Protein AF-A0A3B5QU29-F1 (afdb_monomer)

Radius of gyration: 27.13 Å; Cα contacts (8 Å, |Δi|>4): 90; chains: 1; bounding box: 54×75×72 Å

Organism: Xiphophorus maculatus (NCBI:txid8083)

Sequence (208 aa):
VHPWAGAWTRFPSHQEAGTGKTSDLFAIDVCPQQNGDVLSPRQVRTDRDVSTEDLQQQMRSLDGDLEALEQRGVELERSIRDGRTGKEEQMLTEWFGLVHEQHTLLRKNKELVYLTKQQILEDRQADVEYKLRCLLNKPEKDWDQEDRGREQQLMAELVTIIEQRNQIISSFQKDGPKKTKGKLKAPKVFKMLNHKPESSKEPVEKKS

InterPro domains:
  IPR022735 bMERB domain [PF12130] (56-177)
  IPR022735 bMERB domain [PS51848] (42-171)
  IPR022735 bMERB domain [SM01203] (49-182)
  IPR050540 F-actin Monooxygenase Mical [PTHR23167] (51-176)

Structure (mmCIF, N/CA/C/O backbone):
data_AF-A0A3B5QU29-F1
#
_entry.id   AF-A0A3B5QU29-F1
#
loop_
_atom_site.group_PDB
_atom_site.id
_atom_site.type_symbol
_atom_site.label_atom_id
_atom_site.label_alt_id
_atom_site.label_comp_id
_atom_site.label_asym_id
_atom_site.label_entity_id
_atom_site.label_seq_id
_atom_site.pdbx_PDB_ins_code
_atom_site.Cartn_x
_atom_site.Cartn_y
_atom_site.Cartn_z
_atom_site.occupancy
_atom_site.B_iso_or_equiv
_atom_site.auth_seq_id
_atom_site.auth_comp_id
_atom_site.auth_asym_id
_atom_site.auth_atom_id
_atom_site.pdbx_PDB_model_num
ATOM 1 N N . VAL A 1 1 ? -27.828 14.281 25.054 1.00 43.81 1 VAL A N 1
ATOM 2 C CA . VAL A 1 1 ? -26.895 13.462 24.243 1.00 43.81 1 VAL A CA 1
ATOM 3 C C . VAL A 1 1 ? -25.522 13.581 24.886 1.00 43.81 1 VAL A C 1
ATOM 5 O O . VAL A 1 1 ? -25.069 14.710 25.039 1.00 43.81 1 VAL A O 1
ATOM 8 N N . HIS A 1 2 ? -24.923 12.483 25.366 1.00 42.72 2 HIS A N 1
ATOM 9 C CA . HIS A 1 2 ? -23.603 12.532 26.015 1.00 42.72 2 HIS A CA 1
ATOM 10 C C . HIS A 1 2 ? -22.545 13.092 25.041 1.00 42.72 2 HIS A C 1
ATOM 12 O O . HIS A 1 2 ? -22.578 12.726 23.863 1.00 42.72 2 HIS A O 1
ATOM 18 N N . PRO A 1 3 ? -21.602 13.944 25.495 1.00 45.78 3 PRO A N 1
ATOM 19 C CA . PRO A 1 3 ? -20.648 14.640 24.620 1.00 45.78 3 PRO A CA 1
ATOM 20 C C . PRO A 1 3 ? -19.779 13.715 23.754 1.00 45.78 3 PRO A C 1
ATOM 22 O O . PRO A 1 3 ? -19.255 14.145 22.731 1.00 45.78 3 PRO A O 1
ATOM 25 N N . TRP A 1 4 ? -19.616 12.449 24.147 1.00 42.06 4 TRP A N 1
ATOM 26 C CA . TRP A 1 4 ? -18.732 11.494 23.468 1.00 42.06 4 TRP A CA 1
ATOM 27 C C . TRP A 1 4 ? -19.453 10.642 22.421 1.00 42.06 4 TRP A C 1
ATOM 29 O O . TRP A 1 4 ? -18.795 10.070 21.559 1.00 42.06 4 TRP A O 1
ATOM 39 N N . ALA A 1 5 ? -20.790 10.610 22.432 1.00 42.03 5 ALA A N 1
ATOM 40 C CA . ALA A 1 5 ? -21.580 9.855 21.457 1.00 42.03 5 ALA A CA 1
ATOM 41 C C . ALA A 1 5 ? -21.341 10.348 20.012 1.00 42.03 5 ALA A C 1
ATOM 43 O O . ALA A 1 5 ? -21.350 9.571 19.068 1.00 42.03 5 ALA A O 1
ATOM 44 N N . GLY A 1 6 ? -21.050 11.643 19.836 1.00 45.25 6 GLY A N 1
ATOM 45 C CA . GLY A 1 6 ? -20.667 12.223 18.541 1.00 45.25 6 GLY A CA 1
ATOM 46 C C . GLY A 1 6 ? -19.163 12.216 18.250 1.00 45.25 6 GLY A C 1
ATOM 47 O O . GLY A 1 6 ? -18.747 12.741 17.222 1.00 45.25 6 GLY A O 1
ATOM 48 N N . ALA A 1 7 ? -18.325 11.694 19.153 1.00 50.66 7 ALA A N 1
ATOM 49 C CA . ALA A 1 7 ? -16.881 11.658 18.936 1.00 50.66 7 ALA A CA 1
ATOM 50 C C . ALA A 1 7 ? -16.496 10.530 17.971 1.00 50.66 7 ALA A C 1
ATOM 52 O O . ALA A 1 7 ? -15.642 10.750 17.122 1.00 50.66 7 ALA A O 1
ATOM 53 N N . TRP A 1 8 ? -17.164 9.371 18.043 1.00 50.41 8 TRP A N 1
ATOM 54 C CA . TRP A 1 8 ? -16.917 8.240 17.138 1.00 50.41 8 TRP A CA 1
ATOM 55 C C . TRP A 1 8 ? -17.133 8.615 15.665 1.00 50.41 8 TRP A C 1
ATOM 57 O O . TRP A 1 8 ? -16.281 8.346 14.829 1.00 50.41 8 TRP A O 1
ATOM 67 N N . THR A 1 9 ? -18.210 9.345 15.360 1.00 45.41 9 THR A N 1
ATOM 68 C CA . THR A 1 9 ? -18.535 9.796 13.994 1.00 45.41 9 THR A CA 1
ATOM 69 C C . THR A 1 9 ? -17.621 10.903 13.461 1.00 45.41 9 THR A C 1
ATOM 71 O O . THR A 1 9 ? -17.695 11.238 12.282 1.00 45.41 9 THR A O 1
ATOM 74 N N . ARG A 1 10 ? -16.779 11.500 14.315 1.00 42.81 10 ARG A N 1
ATOM 75 C CA . ARG A 1 10 ? -15.839 12.572 13.953 1.00 42.81 10 ARG A CA 1
ATOM 76 C C . ARG A 1 10 ? -14.402 12.075 13.781 1.00 42.81 10 ARG A C 1
ATOM 78 O O . ARG A 1 10 ? -13.548 12.852 13.357 1.00 42.81 10 ARG A O 1
ATOM 85 N N . PHE A 1 11 ? -14.123 10.821 14.137 1.00 40.28 11 PHE A 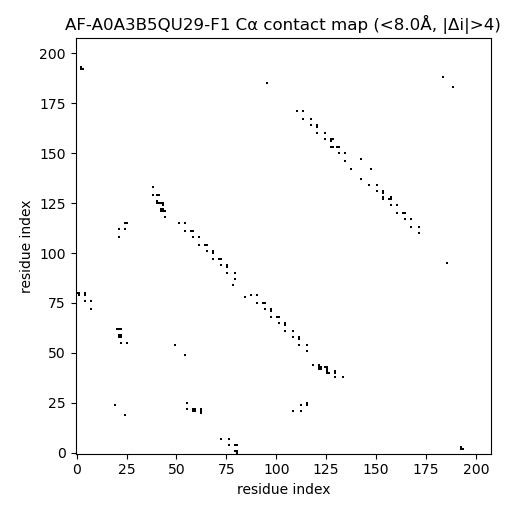N 1
ATOM 86 C CA . PHE A 1 11 ? -12.847 10.187 13.825 1.00 40.28 11 PHE A CA 1
ATOM 87 C C . PHE A 1 11 ? -12.850 9.730 12.363 1.00 40.28 11 PHE A C 1
ATOM 89 O O . PHE A 1 11 ? -13.899 9.309 11.877 1.00 40.28 11 PHE A O 1
ATOM 96 N N . PRO A 1 12 ? -11.713 9.829 11.647 1.00 38.66 12 PRO A N 1
ATOM 97 C CA . PRO A 1 12 ? -11.665 9.467 10.239 1.00 38.66 12 PRO A CA 1
ATOM 98 C C . PRO A 1 12 ? -12.113 8.015 10.080 1.00 38.66 12 PRO A C 1
ATOM 100 O O . PRO A 1 12 ? -11.488 7.105 10.631 1.00 38.66 12 PRO A O 1
ATOM 103 N N . SER A 1 13 ? -13.210 7.809 9.355 1.00 41.19 13 SER A N 1
ATOM 104 C CA . SER A 1 13 ? -13.604 6.477 8.915 1.00 41.19 13 SER A CA 1
ATOM 105 C C . SER A 1 13 ? -12.519 5.926 7.986 1.00 41.19 13 SER A C 1
ATOM 107 O O . SER A 1 13 ? -11.880 6.681 7.249 1.00 41.19 13 SER A O 1
ATOM 109 N N . HIS A 1 14 ? -12.346 4.601 7.966 1.00 43.22 14 HIS A N 1
ATOM 110 C CA . HIS A 1 14 ? -11.537 3.900 6.959 1.00 43.22 14 HIS A CA 1
ATOM 111 C C . HIS A 1 14 ? -11.950 4.275 5.515 1.00 43.22 14 HIS A C 1
ATOM 113 O O . HIS A 1 14 ? -11.190 4.098 4.569 1.00 43.22 14 HIS A O 1
ATOM 119 N N . GLN A 1 15 ? -13.153 4.836 5.355 1.00 39.75 15 GLN A N 1
ATOM 120 C CA . GLN A 1 15 ? -13.809 5.146 4.092 1.00 39.75 15 GLN A CA 1
ATOM 121 C C . GLN A 1 15 ? -13.336 6.438 3.390 1.00 39.75 15 GLN A C 1
ATOM 123 O O . GLN A 1 15 ? -13.656 6.620 2.218 1.00 39.75 15 GLN A O 1
ATOM 128 N N . GLU A 1 16 ? -12.549 7.320 4.027 1.00 34.12 16 GLU A N 1
ATOM 129 C CA . GLU A 1 16 ? -12.081 8.567 3.374 1.00 34.12 16 GLU A CA 1
ATOM 130 C C . GLU A 1 16 ? -10.895 8.385 2.402 1.00 34.12 16 GLU A C 1
ATOM 132 O O . GLU A 1 16 ? -10.460 9.344 1.767 1.00 34.12 16 GLU A O 1
ATOM 137 N N . ALA A 1 17 ? -10.405 7.158 2.200 1.00 38.53 17 ALA A N 1
ATOM 138 C CA . ALA A 1 17 ? -9.389 6.841 1.196 1.00 38.53 17 ALA A CA 1
ATOM 139 C C . ALA A 1 17 ? -9.910 5.819 0.169 1.00 38.53 17 ALA A C 1
ATOM 141 O O . ALA A 1 17 ? -9.395 4.716 0.073 1.00 38.53 17 ALA A O 1
ATOM 142 N N . GLY A 1 18 ? -10.942 6.203 -0.591 1.00 37.66 18 GLY A N 1
ATOM 143 C CA . GLY A 1 18 ? -11.324 5.567 -1.858 1.00 37.66 18 GLY A CA 1
ATOM 144 C C . GLY A 1 18 ? -11.760 4.103 -1.774 1.00 37.66 18 GLY A C 1
ATOM 145 O O . GLY A 1 18 ? -10.947 3.229 -2.008 1.00 37.66 18 GLY A O 1
ATOM 146 N N . THR A 1 19 ? -13.049 3.875 -1.496 1.00 36.88 19 THR A N 1
ATOM 147 C CA . THR A 1 19 ? -13.956 2.765 -1.906 1.00 36.88 19 THR A CA 1
ATOM 148 C C . THR A 1 19 ? -13.487 1.298 -2.032 1.00 36.88 19 THR A C 1
ATOM 150 O O . THR A 1 19 ? -14.331 0.463 -2.340 1.00 36.88 19 THR A O 1
ATOM 153 N N . GLY A 1 20 ? -12.235 0.932 -1.782 1.00 51.72 20 GLY A N 1
ATOM 154 C CA . GLY A 1 20 ? -11.732 -0.439 -1.854 1.00 51.72 20 GLY A CA 1
ATOM 155 C C . GLY A 1 20 ? -11.461 -1.019 -0.471 1.00 51.72 20 GLY A C 1
ATOM 156 O O . GLY A 1 20 ? -11.024 -0.312 0.442 1.00 51.72 20 GLY A O 1
ATOM 157 N N . LYS A 1 21 ? -11.695 -2.321 -0.308 1.00 57.84 21 LYS A N 1
ATOM 158 C CA . LYS A 1 21 ? -11.104 -3.082 0.796 1.00 57.84 21 LYS A CA 1
ATOM 159 C C . LYS A 1 21 ? -9.587 -3.020 0.652 1.00 57.84 21 LYS A C 1
ATOM 161 O O . LYS A 1 21 ? -9.074 -2.901 -0.459 1.00 57.84 21 LYS A O 1
ATOM 166 N N . THR A 1 22 ? -8.845 -3.124 1.753 1.00 55.03 22 THR A N 1
ATOM 167 C CA . THR A 1 22 ? -7.374 -3.116 1.666 1.00 55.03 22 THR A CA 1
ATOM 168 C C . THR A 1 22 ? -6.898 -4.242 0.741 1.00 55.03 22 THR A C 1
ATOM 170 O O . THR A 1 22 ? -6.019 -4.038 -0.093 1.00 55.03 22 THR A O 1
ATOM 173 N N . SER A 1 23 ? -7.584 -5.386 0.789 1.00 55.75 23 SER A N 1
ATOM 174 C CA . SER A 1 23 ? -7.419 -6.537 -0.102 1.00 55.75 23 SER A CA 1
ATOM 175 C C . SER A 1 23 ? -7.529 -6.250 -1.613 1.00 55.75 23 SER A C 1
ATOM 177 O O . SER A 1 23 ? -6.952 -7.008 -2.393 1.00 55.75 23 SER A O 1
ATOM 179 N N . ASP A 1 24 ? -8.160 -5.153 -2.045 1.00 59.22 24 ASP A N 1
ATOM 180 C CA . ASP A 1 24 ? -8.306 -4.805 -3.469 1.00 59.22 24 ASP A CA 1
ATOM 181 C C . ASP A 1 24 ? -6.997 -4.288 -4.102 1.00 59.22 24 ASP A C 1
ATOM 183 O O . ASP A 1 24 ? -6.869 -4.247 -5.325 1.00 59.22 24 ASP A O 1
ATOM 187 N N . LEU A 1 25 ? -5.980 -3.956 -3.294 1.00 57.91 25 LEU A N 1
ATOM 188 C CA . LEU A 1 25 ? -4.647 -3.552 -3.774 1.00 57.91 25 LEU A CA 1
ATOM 189 C C . LEU A 1 25 ? -3.931 -4.642 -4.593 1.00 57.91 25 LEU A C 1
ATOM 191 O O . LEU A 1 25 ? -3.029 -4.317 -5.362 1.00 57.91 25 LEU A O 1
ATOM 195 N N . PHE A 1 26 ? -4.341 -5.908 -4.460 1.00 54.47 26 PHE A N 1
ATOM 196 C CA . PHE A 1 26 ? -3.800 -7.035 -5.230 1.00 54.47 26 PHE A CA 1
ATOM 197 C C . PHE A 1 26 ? -4.539 -7.306 -6.547 1.00 54.47 26 PHE A C 1
ATOM 199 O O . PHE A 1 26 ? -4.141 -8.205 -7.280 1.00 54.47 26 PHE A O 1
ATOM 206 N N . ALA A 1 27 ? -5.600 -6.557 -6.869 1.00 49.31 27 ALA A N 1
ATOM 207 C CA . ALA A 1 27 ? -6.336 -6.716 -8.127 1.00 49.31 27 ALA A CA 1
ATOM 208 C C . ALA A 1 27 ? -5.598 -6.124 -9.348 1.00 49.31 27 ALA A C 1
ATOM 210 O O . ALA A 1 27 ? -6.119 -6.159 -10.461 1.00 49.31 27 ALA A O 1
ATOM 211 N N . ILE A 1 28 ? -4.400 -5.563 -9.149 1.00 47.72 28 ILE A N 1
ATOM 212 C CA . ILE A 1 28 ? -3.539 -5.072 -10.225 1.00 47.72 28 ILE A CA 1
ATOM 213 C C . ILE A 1 28 ? -2.812 -6.277 -10.831 1.00 47.72 28 ILE A C 1
ATOM 215 O O . ILE A 1 28 ? -2.057 -6.954 -10.138 1.00 47.72 28 ILE A O 1
ATOM 219 N N . ASP A 1 29 ? -3.098 -6.528 -12.111 1.00 38.84 29 ASP A N 1
ATOM 220 C CA . ASP A 1 29 ? -2.612 -7.630 -12.947 1.00 38.84 29 ASP A CA 1
ATOM 221 C C . ASP A 1 29 ? -1.196 -8.113 -12.601 1.00 38.84 29 ASP A C 1
ATOM 223 O O . ASP A 1 29 ? -0.201 -7.411 -12.795 1.00 38.84 29 ASP A O 1
ATOM 227 N N . VAL A 1 30 ? -1.111 -9.373 -12.178 1.00 41.81 30 VAL A N 1
ATOM 228 C CA . VAL A 1 30 ? 0.126 -10.148 -12.256 1.00 41.81 30 VAL A CA 1
ATOM 229 C C . VAL A 1 30 ? 0.380 -10.419 -13.739 1.00 41.81 30 VAL A C 1
ATOM 231 O O . VAL A 1 30 ? -0.346 -11.191 -14.366 1.00 41.81 30 VAL A O 1
ATOM 234 N N . CYS A 1 31 ? 1.395 -9.766 -14.313 1.00 35.88 31 CYS A N 1
ATOM 235 C CA . CYS A 1 31 ? 1.832 -10.013 -15.687 1.00 35.88 31 CYS A CA 1
ATOM 236 C C . CYS A 1 31 ? 2.108 -11.520 -15.884 1.00 35.88 31 CYS A C 1
ATOM 238 O O . CYS A 1 31 ? 2.958 -12.080 -15.185 1.00 35.88 31 CYS A O 1
ATOM 240 N N . PRO A 1 32 ? 1.445 -12.202 -16.838 1.00 35.97 32 PRO A N 1
ATOM 241 C CA . PRO A 1 32 ? 1.764 -13.588 -17.136 1.00 35.97 32 PRO A CA 1
ATOM 242 C C . PRO A 1 32 ? 3.164 -13.657 -17.749 1.00 35.97 32 PRO A C 1
ATOM 244 O O . PRO A 1 32 ? 3.444 -12.986 -18.746 1.00 35.97 32 PRO A O 1
ATOM 247 N N . GLN A 1 33 ? 4.039 -14.482 -17.168 1.00 41.94 33 GLN A N 1
ATOM 248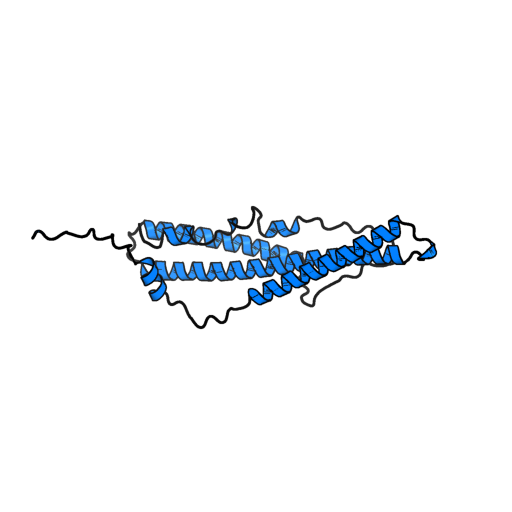 C CA . GLN A 1 33 ? 5.360 -14.742 -17.733 1.00 41.94 33 GLN A CA 1
ATOM 249 C C . GLN A 1 33 ? 5.213 -15.362 -19.123 1.00 41.94 33 GLN A C 1
ATOM 251 O O . GLN A 1 33 ? 4.721 -16.481 -19.276 1.00 41.94 33 GLN A O 1
ATOM 256 N N . GLN A 1 34 ? 5.646 -14.628 -20.145 1.00 37.94 34 GLN A N 1
ATOM 257 C CA . GLN A 1 34 ? 5.802 -15.182 -21.480 1.00 37.94 34 GLN A CA 1
ATOM 258 C C . GLN A 1 34 ? 7.168 -15.860 -21.559 1.00 37.94 34 GLN A C 1
ATOM 260 O O . GLN A 1 34 ? 8.211 -15.217 -21.477 1.00 37.94 34 GLN A O 1
ATOM 265 N N . ASN A 1 35 ? 7.139 -17.186 -21.674 1.00 39.16 35 ASN A N 1
ATOM 266 C CA . ASN A 1 35 ? 8.316 -18.018 -21.883 1.00 39.16 35 ASN A CA 1
ATOM 267 C C . ASN A 1 35 ? 8.846 -17.797 -23.306 1.00 39.16 35 ASN A C 1
ATOM 269 O O . ASN A 1 35 ? 8.118 -18.066 -24.263 1.00 39.16 35 ASN A O 1
ATOM 273 N N . GLY A 1 36 ? 10.097 -17.343 -23.453 1.00 39.00 36 GLY A N 1
ATOM 274 C CA . GLY A 1 36 ? 10.670 -17.151 -24.788 1.00 39.00 36 GLY A CA 1
ATOM 275 C C . GLY A 1 36 ? 12.158 -16.818 -24.929 1.00 39.00 36 GLY A C 1
ATOM 276 O O . GLY A 1 36 ? 12.690 -17.145 -25.983 1.00 39.00 36 GLY A O 1
ATOM 277 N N . ASP A 1 37 ? 12.860 -16.257 -23.933 1.00 42.81 37 ASP A N 1
ATOM 278 C CA . ASP A 1 37 ? 14.255 -15.810 -24.130 1.00 42.81 37 ASP A CA 1
ATOM 279 C C . ASP A 1 37 ? 15.264 -16.393 -23.123 1.00 42.81 37 ASP A C 1
ATOM 281 O O . ASP A 1 37 ? 14.957 -16.675 -21.967 1.00 42.81 37 ASP A O 1
ATOM 285 N N . VAL A 1 38 ? 16.519 -16.523 -23.574 1.00 50.22 38 VAL A N 1
ATOM 286 C CA . VAL A 1 38 ? 17.688 -17.097 -22.860 1.00 50.22 38 VAL A CA 1
ATOM 287 C C . VAL A 1 38 ? 18.077 -16.319 -21.586 1.00 50.22 38 VAL A C 1
ATOM 289 O O . VAL A 1 38 ? 18.872 -16.790 -20.771 1.00 50.22 38 VAL A O 1
ATOM 292 N N . LEU A 1 39 ? 17.515 -15.131 -21.375 1.00 55.09 39 LEU A N 1
ATOM 293 C CA . LEU A 1 39 ? 17.817 -14.268 -20.239 1.00 55.09 39 LEU A CA 1
ATOM 294 C C . LEU A 1 39 ? 16.740 -14.429 -19.166 1.00 55.09 39 LEU A C 1
ATOM 296 O O . LEU A 1 39 ? 15.684 -13.828 -19.258 1.00 55.09 39 LEU A O 1
ATOM 300 N N . SER A 1 40 ? 16.999 -15.208 -18.118 1.00 52.28 40 SER A N 1
ATOM 301 C CA . SER A 1 40 ? 16.023 -15.340 -17.027 1.00 52.28 40 SER A CA 1
ATOM 302 C C . SER A 1 40 ? 15.736 -13.976 -16.360 1.00 52.28 40 SER A C 1
ATOM 304 O O . SER A 1 40 ? 16.689 -13.224 -16.085 1.00 52.28 40 SER A O 1
ATOM 306 N N . PRO A 1 41 ? 14.465 -13.627 -16.08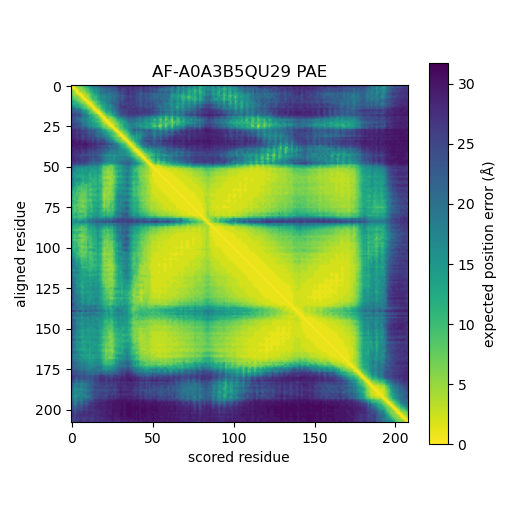0 1.00 55.53 41 PRO A N 1
ATOM 307 C CA . PRO A 1 41 ? 14.124 -12.464 -15.269 1.00 55.53 41 PRO A CA 1
ATOM 308 C C . PRO A 1 41 ? 14.816 -12.552 -13.903 1.00 55.53 41 PRO A C 1
ATOM 310 O O . PRO A 1 41 ? 14.736 -13.567 -13.210 1.00 55.53 41 PRO A O 1
ATOM 313 N N . ARG A 1 42 ? 15.529 -11.492 -13.505 1.00 59.12 42 ARG A N 1
ATOM 314 C CA . ARG A 1 42 ? 16.074 -11.390 -12.145 1.00 59.12 42 ARG A CA 1
ATOM 315 C C . ARG A 1 42 ? 15.008 -10.774 -11.253 1.00 59.12 42 ARG A C 1
ATOM 317 O O . ARG A 1 42 ? 14.456 -9.741 -11.608 1.00 59.12 42 ARG A O 1
ATOM 324 N N . GLN A 1 43 ? 14.760 -11.383 -10.097 1.00 61.69 43 GLN A N 1
ATOM 325 C CA . GLN A 1 43 ? 13.924 -10.773 -9.069 1.00 61.69 43 GLN A CA 1
ATOM 326 C C . GLN A 1 43 ? 14.694 -9.638 -8.393 1.00 61.69 43 GLN A C 1
ATOM 328 O O . GLN A 1 43 ? 15.797 -9.846 -7.883 1.00 61.69 43 GLN A O 1
ATOM 333 N N . VAL A 1 44 ? 14.108 -8.444 -8.386 1.00 63.09 44 VAL A N 1
ATOM 334 C CA . VAL A 1 44 ? 14.563 -7.330 -7.555 1.00 63.09 44 VAL A CA 1
ATOM 335 C C . VAL A 1 44 ? 13.831 -7.480 -6.228 1.00 63.09 44 VAL A C 1
ATOM 337 O O . VAL A 1 44 ? 12.642 -7.219 -6.179 1.00 63.09 44 VAL A O 1
ATOM 340 N N . ARG A 1 45 ? 14.498 -7.939 -5.166 1.00 62.03 45 ARG A N 1
ATOM 341 C CA . ARG A 1 45 ? 13.886 -8.040 -3.830 1.00 62.03 45 ARG A CA 1
ATOM 342 C C . ARG A 1 45 ? 14.627 -7.174 -2.829 1.00 62.03 45 ARG A C 1
ATOM 344 O O . ARG A 1 45 ? 15.855 -7.077 -2.872 1.00 62.03 45 ARG A O 1
ATOM 351 N N . THR A 1 46 ? 13.878 -6.519 -1.951 1.00 60.97 46 THR A N 1
ATOM 352 C CA . THR A 1 46 ? 14.429 -5.891 -0.745 1.00 60.97 46 THR A CA 1
ATOM 353 C C . THR A 1 46 ? 14.564 -6.897 0.398 1.00 60.97 46 THR A C 1
ATOM 355 O O . THR A 1 46 ? 13.941 -7.946 0.389 1.00 60.97 46 THR A O 1
ATOM 358 N N . ASP A 1 47 ? 15.369 -6.555 1.409 1.00 53.84 47 ASP A N 1
ATOM 359 C CA . ASP A 1 47 ? 15.791 -7.395 2.555 1.00 53.84 47 ASP A CA 1
ATOM 360 C C . ASP A 1 47 ? 14.644 -7.946 3.447 1.00 53.84 47 ASP A C 1
ATOM 362 O O . ASP A 1 47 ? 14.879 -8.613 4.454 1.00 53.84 47 ASP A O 1
ATOM 366 N N . ARG A 1 48 ? 13.381 -7.637 3.123 1.00 60.38 48 ARG A N 1
ATOM 367 C CA . ARG A 1 48 ? 12.176 -8.048 3.857 1.00 60.38 48 ARG A CA 1
ATOM 368 C C . ARG A 1 48 ? 11.325 -8.949 2.955 1.00 60.38 48 ARG A C 1
ATOM 370 O O . ARG A 1 48 ? 10.275 -8.540 2.470 1.00 60.38 48 ARG A O 1
ATOM 377 N N . ASP A 1 49 ? 11.787 -10.177 2.747 1.00 62.00 49 ASP A N 1
ATOM 378 C CA . ASP A 1 49 ? 11.077 -11.193 1.965 1.00 62.00 49 ASP A CA 1
ATOM 379 C C . ASP A 1 49 ? 9.813 -11.672 2.707 1.00 62.00 49 ASP A C 1
ATOM 381 O O . ASP A 1 49 ? 9.832 -12.659 3.443 1.00 62.00 49 ASP A O 1
ATOM 385 N N . VAL A 1 50 ? 8.699 -10.954 2.545 1.00 77.44 50 VAL A N 1
ATOM 386 C CA . VAL A 1 50 ? 7.357 -11.430 2.920 1.00 77.44 50 VAL A CA 1
ATOM 387 C C . VAL A 1 50 ? 6.667 -11.918 1.651 1.00 77.44 50 VAL A C 1
ATOM 389 O O . VAL A 1 50 ? 6.693 -11.223 0.637 1.00 77.44 50 VAL A O 1
ATOM 392 N N . SER A 1 51 ? 6.062 -13.107 1.685 1.00 87.12 51 SER A N 1
ATOM 393 C CA . SER A 1 51 ? 5.344 -13.631 0.520 1.00 87.12 51 SER A CA 1
ATOM 394 C C . SER A 1 51 ? 4.088 -12.804 0.215 1.00 87.12 51 SER A C 1
ATOM 396 O O . SER A 1 51 ? 3.465 -12.228 1.116 1.00 87.12 51 SER A O 1
ATOM 398 N N . THR A 1 52 ? 3.695 -12.755 -1.059 1.00 85.06 52 THR A N 1
ATOM 399 C CA . THR A 1 52 ? 2.458 -12.087 -1.493 1.00 85.06 52 THR A CA 1
ATOM 400 C C . THR A 1 52 ? 1.248 -12.695 -0.790 1.00 85.06 52 THR A C 1
ATOM 402 O O . THR A 1 52 ? 0.359 -11.973 -0.338 1.00 85.06 52 THR A O 1
ATOM 405 N N . GLU A 1 53 ? 1.233 -14.020 -0.642 1.00 86.62 53 GLU A N 1
ATOM 406 C CA . GLU A 1 53 ? 0.175 -14.769 0.026 1.00 86.62 53 GLU A CA 1
ATOM 407 C C . GLU A 1 53 ? 0.059 -14.383 1.507 1.00 86.62 53 GLU A C 1
ATOM 409 O O . GLU A 1 53 ? -1.051 -14.163 2.004 1.00 86.62 53 GLU A O 1
ATOM 414 N N . ASP A 1 54 ? 1.190 -14.229 2.203 1.00 90.06 54 ASP A N 1
ATOM 415 C CA . ASP A 1 54 ? 1.213 -13.800 3.603 1.00 90.06 54 ASP A CA 1
ATOM 416 C C . ASP A 1 54 ? 0.736 -12.353 3.761 1.00 90.06 54 ASP A C 1
ATOM 418 O O . ASP A 1 54 ? 0.007 -12.048 4.710 1.0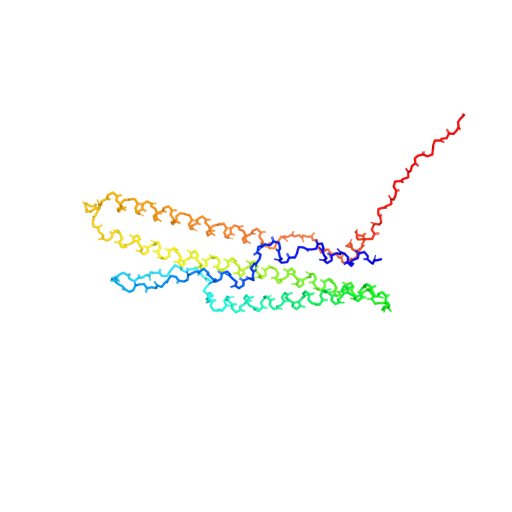0 90.06 54 ASP A O 1
ATOM 422 N N . LEU A 1 55 ? 1.114 -11.446 2.853 1.00 88.62 55 LEU A N 1
ATOM 423 C CA . LEU A 1 55 ? 0.626 -10.061 2.869 1.00 88.62 55 LEU A CA 1
ATOM 424 C C . LEU A 1 55 ? -0.888 -10.009 2.643 1.00 88.62 55 LEU A C 1
ATOM 426 O O . LEU A 1 55 ? -1.605 -9.368 3.414 1.00 88.62 55 LEU A O 1
ATOM 430 N N . GLN A 1 56 ? -1.390 -10.743 1.649 1.00 86.31 56 GLN A N 1
ATOM 431 C CA . GLN A 1 56 ? -2.822 -10.863 1.379 1.00 86.31 56 GLN A CA 1
ATOM 432 C C . GLN A 1 56 ? -3.587 -11.414 2.583 1.00 86.31 56 GLN A C 1
A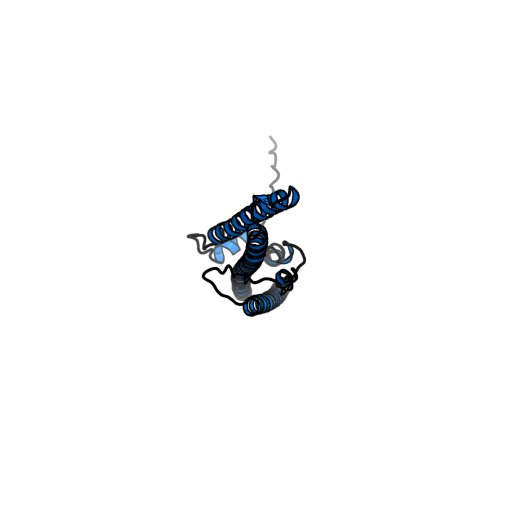TOM 434 O O . GLN A 1 56 ? -4.649 -10.898 2.941 1.00 86.31 56 GLN A O 1
ATOM 439 N N . GLN A 1 57 ? -3.059 -12.453 3.232 1.00 92.00 57 GLN A N 1
ATOM 440 C CA . GLN A 1 57 ? -3.679 -13.033 4.418 1.00 92.00 57 GLN A CA 1
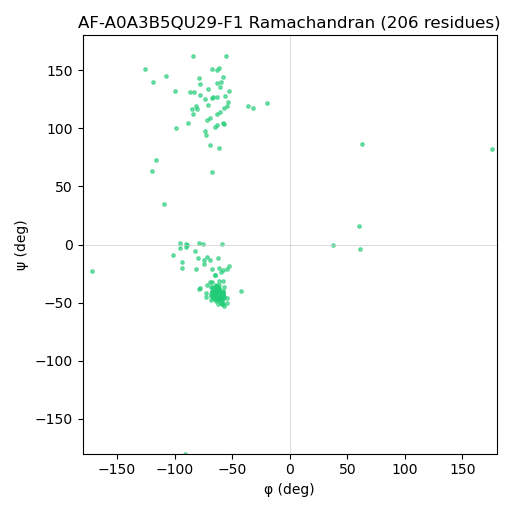ATOM 441 C C . GLN A 1 57 ? -3.702 -12.043 5.587 1.00 92.00 57 GLN A C 1
ATOM 443 O O . GLN A 1 57 ? -4.723 -11.921 6.267 1.00 92.00 57 GLN A O 1
ATOM 448 N N . GLN A 1 58 ? -2.611 -11.307 5.806 1.00 91.94 58 GLN A N 1
ATOM 449 C CA . GLN A 1 58 ? -2.546 -10.278 6.842 1.00 91.94 58 GLN A CA 1
ATOM 450 C C . GLN A 1 58 ? -3.523 -9.129 6.582 1.00 91.94 58 GLN A C 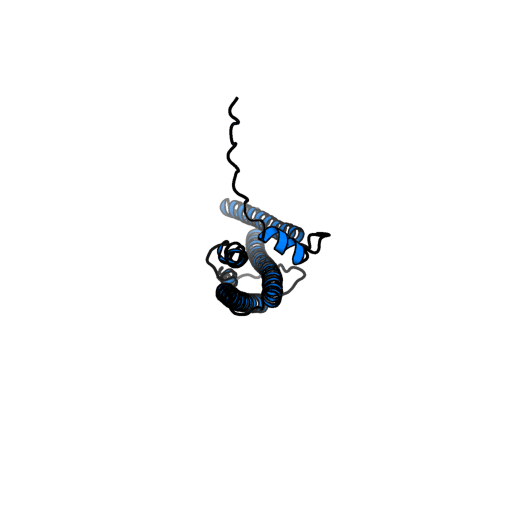1
ATOM 452 O O . GLN A 1 58 ? -4.141 -8.647 7.530 1.00 91.94 58 GLN A O 1
ATOM 457 N N . MET A 1 59 ? -3.702 -8.720 5.326 1.00 88.62 59 MET A N 1
ATOM 458 C CA . MET A 1 59 ? -4.651 -7.668 4.949 1.00 88.62 59 MET A CA 1
ATOM 459 C C . MET A 1 59 ? -6.102 -8.118 5.138 1.00 88.62 59 MET A C 1
ATOM 461 O O . MET A 1 59 ? -6.877 -7.397 5.758 1.00 88.62 59 MET A O 1
ATOM 465 N N . ARG A 1 60 ? -6.451 -9.353 4.747 1.00 89.56 60 ARG A N 1
ATOM 466 C CA . ARG A 1 60 ? -7.780 -9.928 5.036 1.00 89.56 60 ARG A CA 1
ATOM 467 C C . ARG A 1 60 ? -8.069 -10.018 6.534 1.00 89.56 60 ARG A C 1
ATOM 469 O O . ARG A 1 60 ? -9.174 -9.704 6.962 1.00 89.56 60 ARG A O 1
ATOM 476 N N . SER A 1 61 ? -7.085 -10.449 7.326 1.00 93.62 61 SER A N 1
ATOM 477 C CA . SER A 1 61 ? -7.220 -10.484 8.787 1.00 93.62 61 SER A CA 1
ATOM 478 C C . SER A 1 61 ? -7.472 -9.087 9.347 1.00 93.62 61 SER A C 1
ATOM 480 O O . SER A 1 61 ? -8.336 -8.919 10.197 1.00 93.62 61 SER A O 1
ATOM 482 N N . LEU A 1 62 ? -6.744 -8.085 8.848 1.00 90.19 62 LEU A N 1
ATOM 483 C CA . LEU A 1 62 ? -6.870 -6.706 9.299 1.00 90.19 62 LEU A CA 1
ATOM 484 C C . LEU A 1 62 ? -8.226 -6.093 8.933 1.00 90.19 62 LEU A C 1
ATOM 486 O O . LEU A 1 62 ? -8.799 -5.387 9.758 1.00 90.19 62 LEU A O 1
ATOM 490 N N . ASP A 1 63 ? -8.747 -6.377 7.735 1.00 86.25 63 ASP A N 1
ATOM 491 C CA . ASP A 1 63 ? -10.096 -5.969 7.324 1.00 86.25 63 ASP A CA 1
ATOM 492 C C . ASP A 1 63 ? -11.147 -6.516 8.314 1.00 86.25 63 ASP A C 1
ATOM 494 O O . ASP A 1 63 ? -12.004 -5.767 8.784 1.00 86.25 63 ASP A O 1
ATOM 498 N N . GLY A 1 64 ? -11.034 -7.794 8.703 1.00 89.62 64 GLY A N 1
ATOM 499 C CA . GLY A 1 64 ? -11.917 -8.411 9.700 1.00 89.62 64 GLY A CA 1
ATOM 500 C C . GLY A 1 64 ? -11.769 -7.817 11.107 1.00 89.62 64 GLY A C 1
ATOM 501 O O . GLY A 1 64 ? -12.769 -7.568 11.782 1.00 89.62 64 GLY A O 1
ATOM 502 N N . ASP A 1 65 ? -10.539 -7.533 11.541 1.00 91.31 65 ASP A N 1
ATOM 503 C CA . ASP A 1 65 ? -10.275 -6.891 12.835 1.00 91.31 65 ASP A CA 1
ATOM 504 C C . ASP A 1 65 ? -10.872 -5.472 12.894 1.00 91.31 65 ASP A C 1
ATOM 506 O O . ASP A 1 65 ? -11.431 -5.070 13.918 1.00 91.31 65 ASP A O 1
ATOM 510 N N . LEU A 1 66 ? -10.784 -4.711 11.795 1.00 85.50 66 LEU A N 1
ATOM 511 C CA . LEU A 1 66 ? -11.377 -3.376 11.682 1.00 85.50 66 LEU A CA 1
ATOM 512 C C . LEU A 1 66 ? -12.910 -3.421 11.716 1.00 85.50 66 LEU A C 1
ATOM 514 O O . LEU A 1 66 ? -13.512 -2.602 12.409 1.00 85.50 66 LEU A O 1
ATOM 518 N N . GLU A 1 67 ? -13.535 -4.380 11.030 1.00 87.19 67 GLU A N 1
ATOM 519 C CA . GLU A 1 67 ? -14.992 -4.575 11.057 1.00 87.19 67 GLU A CA 1
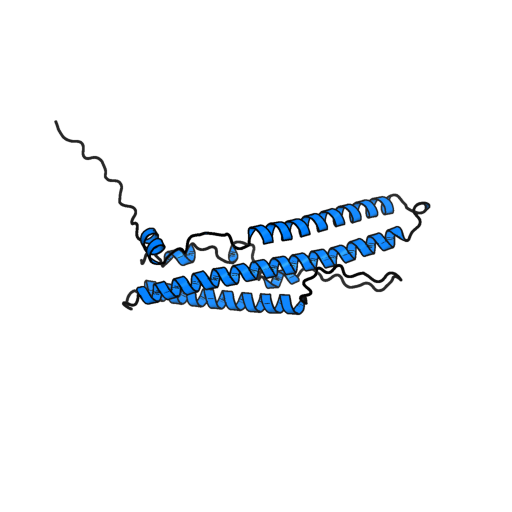ATOM 520 C C . GLU A 1 67 ? -15.480 -4.940 12.470 1.00 87.19 67 GLU A C 1
ATOM 522 O O . GLU A 1 67 ? -16.422 -4.340 12.995 1.00 87.19 67 GLU A O 1
ATOM 527 N N . ALA A 1 68 ? -14.784 -5.856 13.149 1.00 92.62 68 ALA A N 1
ATOM 528 C CA . ALA A 1 68 ? -15.092 -6.221 14.531 1.00 92.62 68 ALA A CA 1
ATOM 529 C C . ALA A 1 68 ? -14.892 -5.050 15.511 1.00 92.62 68 ALA A C 1
ATOM 531 O O . ALA A 1 68 ? -15.630 -4.910 16.493 1.00 92.62 68 ALA A O 1
ATOM 532 N N . LEU A 1 69 ? -13.887 -4.201 15.276 1.00 89.81 69 LEU A N 1
ATOM 533 C CA . LEU A 1 69 ? -13.670 -2.983 16.053 1.00 89.81 69 LEU A CA 1
ATOM 534 C C . LEU A 1 69 ? -14.801 -1.969 15.840 1.00 89.81 69 LEU A C 1
ATOM 536 O O . LEU A 1 69 ? -15.271 -1.372 16.810 1.00 89.81 69 LEU A O 1
ATOM 540 N N . GLU A 1 70 ? -15.245 -1.782 14.597 1.00 87.19 70 GLU A N 1
ATOM 541 C CA . GLU A 1 70 ? -16.359 -0.896 14.262 1.00 87.19 70 GLU A CA 1
ATOM 542 C C . GLU A 1 70 ? -17.650 -1.345 14.946 1.00 87.19 70 GLU A C 1
ATOM 544 O O . GLU A 1 70 ? -18.306 -0.536 15.607 1.00 87.19 70 GLU A O 1
ATOM 549 N N . GLN A 1 71 ? -17.958 -2.641 14.885 1.00 90.50 71 GLN A N 1
ATOM 550 C CA . GLN A 1 71 ? -19.129 -3.216 15.540 1.00 90.50 71 GLN A CA 1
ATOM 551 C C . GLN A 1 71 ? -19.116 -2.972 17.059 1.00 90.50 71 GLN A C 1
ATOM 553 O O . GLN A 1 71 ? -20.106 -2.489 17.616 1.00 90.50 71 GLN A O 1
ATOM 558 N N . ARG A 1 72 ? -17.977 -3.207 17.729 1.00 93.50 72 ARG A N 1
ATOM 559 C CA . ARG A 1 72 ? -17.813 -2.885 19.160 1.00 93.50 72 ARG A CA 1
ATOM 560 C C . ARG A 1 72 ? -17.980 -1.391 19.444 1.00 93.50 72 ARG A C 1
ATOM 562 O O . ARG A 1 72 ? -18.607 -1.020 20.434 1.00 93.50 72 ARG A O 1
ATOM 569 N N . GLY A 1 73 ? -17.459 -0.524 18.575 1.00 87.50 73 GLY A N 1
ATOM 570 C CA . GLY A 1 73 ? -17.637 0.926 18.675 1.00 87.50 73 GLY A CA 1
ATOM 571 C C . GLY A 1 73 ? -19.103 1.351 18.607 1.00 87.50 73 GLY A C 1
ATOM 572 O O . GLY A 1 73 ? -19.549 2.149 19.433 1.00 87.50 73 GLY A O 1
ATOM 573 N N . VAL A 1 74 ? -19.871 0.776 17.678 1.00 88.25 74 VAL A N 1
ATOM 574 C CA . VAL A 1 74 ? -21.315 1.022 17.535 1.00 88.25 74 VAL A CA 1
ATOM 575 C C . VAL A 1 74 ? -22.090 0.552 18.770 1.00 88.25 74 VAL A C 1
ATOM 577 O O . VAL A 1 74 ? -22.990 1.249 19.242 1.00 88.25 74 VAL A O 1
ATOM 580 N N . GLU A 1 75 ? -21.751 -0.611 19.325 1.00 90.69 75 GLU A N 1
ATOM 581 C CA . GLU A 1 75 ? -22.391 -1.146 20.534 1.00 90.69 75 GLU A CA 1
ATOM 582 C C . GLU A 1 75 ? -22.101 -0.301 21.779 1.00 90.69 75 GLU A C 1
ATOM 584 O O . GLU A 1 75 ? -23.015 -0.016 22.567 1.00 90.69 75 GLU A O 1
ATOM 589 N N . LEU A 1 76 ? -20.856 0.155 21.935 1.00 88.44 76 LEU A N 1
ATOM 590 C CA . LEU A 1 76 ? -20.470 1.060 23.012 1.00 88.44 76 LEU A CA 1
ATOM 591 C C . LEU A 1 76 ? -21.197 2.404 22.893 1.00 88.44 76 LEU A C 1
ATOM 593 O O . LEU A 1 76 ? -21.719 2.917 23.882 1.00 88.44 76 LEU A O 1
ATOM 597 N N . GLU A 1 77 ? -21.288 2.959 21.683 1.00 86.44 77 GLU A N 1
ATOM 598 C CA . GLU A 1 77 ? -22.007 4.206 21.408 1.00 86.44 77 GLU A CA 1
ATOM 599 C C . GLU A 1 77 ? -23.489 4.101 21.785 1.00 86.44 77 GLU A C 1
ATOM 601 O O . GLU A 1 77 ? -24.005 4.953 22.518 1.00 86.44 77 GLU A O 1
ATOM 606 N N . ARG A 1 78 ? -24.142 3.008 21.373 1.00 87.06 78 ARG A N 1
ATOM 607 C CA . ARG A 1 78 ? -25.538 2.715 21.718 1.00 87.06 78 ARG A CA 1
ATOM 608 C C . ARG A 1 78 ? -25.724 2.633 23.232 1.00 87.06 78 ARG A C 1
ATOM 610 O O . ARG A 1 78 ? -26.625 3.265 23.779 1.00 87.06 78 ARG A O 1
ATOM 617 N N . SER A 1 79 ? -24.820 1.935 23.918 1.00 86.19 79 SER A N 1
ATOM 618 C CA . SER A 1 79 ? -24.846 1.792 25.378 1.00 86.19 79 SER A CA 1
ATOM 619 C C . SER A 1 79 ? -24.666 3.131 26.105 1.00 86.19 79 SER A C 1
ATOM 621 O O . SER A 1 79 ? -25.307 3.370 27.131 1.00 86.19 79 SER A O 1
ATOM 623 N N . ILE A 1 80 ? -23.834 4.029 25.564 1.00 82.56 80 ILE A N 1
ATOM 624 C CA . ILE A 1 80 ? -23.652 5.396 26.074 1.00 82.56 80 ILE A CA 1
ATOM 625 C C . ILE A 1 80 ? -24.924 6.232 25.863 1.00 82.56 80 ILE A C 1
ATOM 627 O O . ILE A 1 80 ? -25.305 6.999 26.751 1.00 82.56 80 ILE A O 1
ATOM 631 N N . ARG A 1 81 ? -25.604 6.104 24.714 1.00 82.00 81 ARG A N 1
ATOM 632 C CA . ARG A 1 81 ? -26.876 6.811 24.462 1.00 82.00 81 ARG A CA 1
ATOM 633 C C . ARG A 1 81 ? -27.991 6.362 25.390 1.00 82.00 81 ARG A C 1
ATOM 635 O O . ARG A 1 81 ? -28.781 7.203 25.816 1.00 82.00 81 ARG A O 1
ATOM 642 N N . ASP A 1 82 ? -28.035 5.073 25.704 1.00 83.69 82 ASP A N 1
ATOM 643 C CA . ASP A 1 82 ? -29.080 4.492 26.539 1.00 83.69 82 ASP A CA 1
ATOM 644 C C . ASP A 1 82 ? -29.020 4.980 27.994 1.00 83.69 82 ASP A C 1
ATOM 646 O O . ASP A 1 82 ? -30.037 4.910 28.681 1.00 83.69 82 ASP A O 1
ATOM 650 N N . GLY A 1 83 ? -27.871 5.487 28.471 1.00 69.88 83 GLY A N 1
ATOM 651 C CA . GLY A 1 83 ? -27.718 6.309 29.688 1.00 69.88 83 GLY A CA 1
ATOM 652 C C . GLY A 1 83 ? -28.130 5.675 31.030 1.00 69.88 83 GLY A C 1
ATOM 653 O O . GLY A 1 83 ? -27.956 6.280 32.082 1.00 69.88 83 GLY A O 1
ATOM 654 N N . ARG A 1 84 ? -28.679 4.457 31.027 1.00 64.75 84 ARG A N 1
ATOM 655 C CA . ARG A 1 84 ? -29.308 3.801 32.190 1.00 64.75 84 ARG A CA 1
ATOM 656 C C . ARG A 1 84 ? -28.353 2.982 33.056 1.00 64.75 84 ARG A C 1
ATOM 658 O O . ARG A 1 84 ? -28.785 2.363 34.022 1.00 64.75 84 ARG A O 1
ATOM 665 N N . THR A 1 85 ? -27.076 2.920 32.703 1.00 66.06 85 THR A N 1
ATOM 666 C CA . THR A 1 85 ? -26.162 1.908 33.248 1.00 66.06 85 THR A CA 1
ATOM 667 C C . THR A 1 85 ? -25.380 2.369 34.473 1.00 66.06 85 THR A C 1
ATOM 669 O O . THR A 1 85 ? -24.889 1.512 35.199 1.00 66.06 85 THR A O 1
ATOM 672 N N . GLY A 1 86 ? -25.233 3.681 34.714 1.00 74.44 86 GLY A N 1
ATOM 673 C CA . GLY A 1 86 ? -24.395 4.210 35.804 1.00 74.44 86 GLY A CA 1
ATOM 674 C C . GLY A 1 86 ? -22.911 3.807 35.708 1.00 74.44 86 GLY A C 1
ATOM 675 O O . GLY A 1 86 ? -22.182 3.907 36.689 1.00 74.44 86 GLY A O 1
ATOM 676 N N . LYS A 1 87 ? -22.463 3.327 34.537 1.00 83.44 87 LYS A N 1
ATOM 677 C CA . LYS A 1 87 ? -21.132 2.744 34.275 1.00 83.44 87 LYS A CA 1
ATOM 678 C C . LYS A 1 87 ? -20.252 3.646 33.400 1.00 83.44 87 LYS A C 1
ATOM 680 O O . LYS A 1 87 ? -19.474 3.163 32.581 1.00 83.44 87 LYS A O 1
ATOM 685 N N . GLU A 1 88 ? -20.372 4.962 33.551 1.00 81.62 88 GLU A N 1
ATOM 686 C CA . GLU A 1 88 ? -19.706 5.938 32.673 1.00 81.62 88 GLU A CA 1
ATOM 687 C C . GLU A 1 88 ? -18.174 5.786 32.646 1.00 81.62 88 GLU A C 1
ATOM 689 O O . GLU A 1 88 ? -17.560 5.861 31.582 1.00 81.62 88 GLU A O 1
ATOM 694 N N . GLU A 1 89 ? -17.544 5.516 33.794 1.00 82.62 89 GLU A N 1
ATOM 695 C CA . GLU A 1 89 ? -16.088 5.324 33.893 1.00 82.62 89 GLU A CA 1
ATOM 696 C C . GLU A 1 89 ? -15.608 4.052 33.173 1.00 82.62 89 GLU A C 1
ATOM 698 O O . GLU A 1 89 ? -14.560 4.048 32.517 1.00 82.62 89 GLU A O 1
ATOM 703 N N . GLN A 1 90 ? -16.405 2.982 33.231 1.00 87.12 90 GLN A N 1
ATOM 704 C CA . GLN A 1 90 ? -16.134 1.753 32.491 1.00 87.12 90 GLN A CA 1
ATOM 705 C C . GLN A 1 90 ? -16.252 1.994 30.980 1.00 87.12 90 GLN A C 1
ATOM 707 O O . GLN A 1 90 ? -15.346 1.624 30.237 1.00 87.12 90 GLN A O 1
ATOM 712 N N . MET A 1 91 ? -17.309 2.684 30.539 1.00 85.44 91 MET A N 1
ATOM 713 C CA . MET A 1 91 ? -17.526 3.021 29.125 1.00 85.44 91 MET A CA 1
ATOM 714 C C . MET A 1 91 ? -16.418 3.916 28.562 1.00 85.44 91 MET A C 1
ATOM 716 O O . MET A 1 91 ? -15.992 3.736 27.424 1.00 85.44 91 MET A O 1
ATOM 720 N N . LEU A 1 92 ? -15.901 4.857 29.357 1.00 84.25 92 LEU A N 1
ATOM 721 C CA . LEU A 1 92 ? -14.726 5.646 28.977 1.00 84.25 92 LEU A CA 1
ATOM 722 C C . LEU A 1 92 ? -13.499 4.775 28.768 1.00 84.25 92 LEU A C 1
ATOM 724 O O . LEU A 1 92 ? -12.782 4.947 27.786 1.00 84.25 92 LEU A O 1
ATOM 728 N N . THR A 1 93 ? -13.236 3.876 29.713 1.00 88.19 93 THR A N 1
ATOM 729 C CA . THR A 1 93 ? -12.075 2.985 29.657 1.00 88.19 93 THR A CA 1
ATOM 730 C C . THR A 1 93 ? -12.139 2.103 28.413 1.00 88.19 93 THR A C 1
ATOM 732 O O . THR A 1 93 ? -11.145 1.974 27.700 1.00 88.19 93 THR A O 1
ATOM 735 N N . GLU A 1 94 ? -13.322 1.573 28.107 1.00 89.00 94 GLU A N 1
ATOM 736 C CA . GLU A 1 94 ? -13.588 0.806 26.892 1.00 89.00 94 GLU A CA 1
ATOM 737 C C . GLU A 1 94 ? -13.382 1.648 25.626 1.00 89.00 94 GLU A C 1
ATOM 739 O O . GLU A 1 94 ? -12.669 1.227 24.717 1.00 89.00 94 GLU A O 1
ATOM 744 N N . TRP A 1 95 ? -13.887 2.886 25.600 1.00 87.81 95 TRP A N 1
ATOM 745 C CA . TRP A 1 95 ? -13.686 3.810 24.481 1.00 87.81 95 TRP A CA 1
ATOM 746 C C . TRP A 1 95 ? -12.201 4.107 24.225 1.00 87.81 95 TRP A C 1
ATOM 748 O O . TRP A 1 95 ? -11.754 4.078 23.079 1.00 87.81 95 TRP A O 1
ATOM 758 N N . PHE A 1 96 ? -11.400 4.338 25.275 1.00 85.06 96 PHE A N 1
ATOM 759 C CA . PHE A 1 96 ? -9.946 4.497 25.127 1.00 85.06 96 PHE A CA 1
ATOM 760 C C . PHE A 1 96 ? -9.279 3.246 24.562 1.00 85.06 96 PHE A C 1
ATOM 762 O O . PHE A 1 96 ? -8.357 3.371 23.753 1.00 85.06 96 PHE A O 1
ATOM 769 N N . GLY A 1 97 ? -9.739 2.067 24.985 1.00 89.12 97 GLY A N 1
ATOM 770 C CA . GLY A 1 97 ? -9.310 0.788 24.431 1.00 89.12 97 GLY A CA 1
ATOM 771 C C . GLY A 1 97 ? -9.559 0.728 22.927 1.00 89.12 97 GLY A C 1
ATOM 772 O O . GLY A 1 97 ? -8.612 0.527 22.170 1.00 89.12 97 GLY A O 1
ATOM 773 N N . LEU A 1 98 ? -10.790 1.017 22.493 1.00 88.38 98 LEU A N 1
ATOM 774 C CA . LEU A 1 98 ? -11.168 1.009 21.078 1.00 88.38 98 LEU A CA 1
ATOM 775 C C . LEU A 1 98 ? -10.360 2.012 20.247 1.00 88.38 98 LEU A C 1
ATOM 777 O O . LEU A 1 98 ? -9.867 1.665 19.179 1.00 88.38 98 LEU A O 1
ATOM 781 N N . VAL A 1 99 ? -10.152 3.237 20.739 1.00 83.94 99 VAL A N 1
ATOM 782 C CA . VAL A 1 99 ? -9.331 4.247 20.041 1.00 83.94 99 VAL A CA 1
ATOM 783 C C . VAL A 1 99 ? -7.871 3.800 19.925 1.00 83.94 99 VAL A C 1
ATOM 785 O O . VAL A 1 99 ? -7.219 4.014 18.900 1.00 83.94 99 VAL A O 1
ATOM 788 N N . HIS A 1 100 ? -7.319 3.188 20.973 1.00 85.25 100 HIS A N 1
ATOM 789 C CA . HIS A 1 100 ? -5.947 2.689 20.946 1.00 85.25 100 HIS A CA 1
ATOM 790 C C . HIS A 1 100 ? -5.780 1.521 19.967 1.00 85.25 100 HIS A C 1
ATOM 792 O O . HIS A 1 100 ? -4.812 1.482 19.200 1.00 85.25 100 HIS A O 1
ATOM 798 N N . GLU A 1 101 ? -6.737 0.599 19.976 1.00 89.31 101 GLU A N 1
ATOM 799 C CA . GLU A 1 101 ? -6.795 -0.535 19.063 1.00 89.31 101 GLU A CA 1
ATOM 800 C C . GLU A 1 101 ? -6.948 -0.060 17.611 1.00 89.31 101 GLU A C 1
ATOM 802 O O . GLU A 1 101 ? -6.157 -0.463 16.759 1.00 89.31 101 GLU A O 1
ATOM 807 N N . GLN A 1 102 ? -7.834 0.910 17.347 1.00 85.94 102 GLN A N 1
ATOM 808 C CA . GLN A 1 102 ? -7.994 1.540 16.033 1.00 85.94 102 GLN A CA 1
ATOM 809 C C . GLN A 1 102 ? -6.673 2.102 15.510 1.00 85.94 102 GLN A C 1
ATOM 811 O O . GLN A 1 102 ? -6.269 1.815 14.387 1.00 85.94 102 GLN A O 1
ATOM 816 N N . HIS A 1 103 ? -5.962 2.889 16.322 1.00 84.12 103 HIS A N 1
ATOM 817 C CA . HIS A 1 103 ? -4.670 3.447 15.922 1.00 84.12 103 HIS A CA 1
ATOM 818 C C . HIS A 1 103 ? -3.625 2.366 15.626 1.00 84.12 103 HIS A C 1
ATOM 820 O O . HIS A 1 103 ? -2.787 2.548 14.740 1.00 84.12 103 HIS A O 1
ATOM 826 N N . THR A 1 104 ? -3.658 1.257 16.365 1.00 88.69 104 THR A N 1
ATOM 827 C CA . THR A 1 104 ? -2.747 0.126 16.163 1.00 88.69 104 THR A CA 1
ATOM 828 C C . THR A 1 104 ? -3.047 -0.582 14.845 1.00 88.69 104 THR A C 1
ATOM 830 O O . THR A 1 104 ? -2.134 -0.768 14.036 1.00 88.69 104 THR A O 1
ATOM 833 N N . LEU A 1 105 ? -4.320 -0.886 14.582 1.00 86.88 105 LEU A N 1
ATOM 834 C CA . LEU A 1 105 ? -4.768 -1.494 13.330 1.00 86.88 105 LEU A CA 1
ATOM 835 C C . LEU A 1 105 ? -4.502 -0.576 12.133 1.00 86.88 105 LEU A C 1
ATOM 837 O O . LEU A 1 105 ? -3.938 -1.021 11.142 1.00 86.88 105 LEU A O 1
ATOM 841 N N . LEU A 1 106 ? -4.773 0.727 12.234 1.00 83.31 106 LEU A N 1
ATOM 842 C CA . LEU A 1 106 ? -4.482 1.680 11.156 1.00 83.31 106 LEU A CA 1
ATOM 843 C C . LEU A 1 106 ? -2.982 1.818 10.869 1.00 83.31 106 LEU A C 1
ATOM 845 O O . LEU A 1 106 ? -2.593 1.986 9.712 1.00 83.31 106 LEU A O 1
ATOM 849 N N . ARG A 1 107 ? -2.119 1.737 11.891 1.00 87.25 107 ARG A N 1
ATOM 850 C CA . ARG A 1 107 ? -0.664 1.708 11.677 1.00 87.25 107 ARG A CA 1
ATOM 851 C C . ARG A 1 107 ? -0.251 0.448 10.920 1.00 87.25 107 ARG A C 1
ATOM 853 O O . ARG A 1 107 ? 0.506 0.558 9.959 1.00 87.25 107 ARG A O 1
ATOM 860 N N . LYS A 1 108 ? -0.760 -0.715 11.333 1.00 89.06 108 LYS A N 1
ATOM 861 C CA . LYS A 1 108 ? -0.490 -1.991 10.660 1.00 89.06 108 LYS A CA 1
ATOM 862 C C . LYS A 1 108 ? -1.012 -1.985 9.221 1.00 89.06 108 LYS A C 1
ATOM 864 O O . LYS A 1 108 ? -0.305 -2.430 8.327 1.00 89.06 108 LYS A O 1
ATOM 869 N N . ASN A 1 109 ? -2.185 -1.397 8.981 1.00 85.94 109 ASN A N 1
ATOM 870 C CA . ASN A 1 109 ? -2.751 -1.248 7.643 1.00 85.94 109 ASN A CA 1
ATOM 871 C C . ASN A 1 109 ? -1.805 -0.461 6.732 1.00 85.94 109 ASN A C 1
ATOM 873 O O . ASN A 1 109 ? -1.413 -0.934 5.673 1.00 85.94 109 ASN A O 1
ATOM 877 N N . LYS A 1 110 ? -1.353 0.715 7.185 1.00 85.62 110 LYS A N 1
ATOM 878 C CA . LYS A 1 110 ? -0.394 1.532 6.429 1.00 85.62 110 LYS A CA 1
ATOM 879 C C . LYS A 1 110 ? 0.904 0.785 6.126 1.00 85.62 110 LYS A C 1
ATOM 881 O O . LYS A 1 110 ? 1.403 0.890 5.011 1.00 85.62 110 LYS A O 1
ATOM 886 N N . GLU A 1 111 ? 1.440 0.037 7.091 1.00 89.00 111 GLU A N 1
ATOM 887 C CA . GLU A 1 111 ? 2.629 -0.794 6.873 1.00 89.00 111 GLU A CA 1
ATOM 888 C C . GLU A 1 111 ? 2.394 -1.830 5.765 1.00 89.00 111 GLU A C 1
ATOM 890 O O . GLU A 1 111 ? 3.183 -1.892 4.824 1.00 89.00 111 GLU A O 1
ATOM 895 N N . LEU A 1 112 ? 1.292 -2.583 5.826 1.00 88.25 112 LEU A N 1
ATOM 896 C CA . LEU A 1 112 ? 0.944 -3.586 4.813 1.00 88.25 112 LEU A CA 1
ATOM 897 C C . LEU A 1 112 ? 0.719 -2.967 3.427 1.00 88.25 112 LEU A C 1
ATOM 899 O O . LEU A 1 112 ? 1.179 -3.514 2.424 1.00 88.25 112 LEU A O 1
ATOM 903 N N . VAL A 1 113 ? 0.088 -1.792 3.360 1.00 85.88 113 VAL A N 1
ATOM 904 C CA . VAL A 1 113 ? -0.087 -1.038 2.110 1.00 85.88 113 VAL A CA 1
ATOM 905 C C . VAL A 1 113 ? 1.264 -0.626 1.521 1.00 85.88 113 VAL A C 1
ATOM 907 O O . VAL A 1 113 ? 1.466 -0.755 0.315 1.00 85.88 113 VAL A O 1
ATOM 910 N N . TYR A 1 114 ? 2.201 -0.139 2.340 1.00 89.06 114 TYR A N 1
ATOM 911 C CA . TYR A 1 114 ? 3.537 0.224 1.861 1.00 89.06 114 TYR A CA 1
ATOM 912 C C . TYR A 1 114 ? 4.330 -0.993 1.378 1.00 89.06 114 TYR A C 1
ATOM 914 O O . TYR A 1 114 ? 4.960 -0.901 0.329 1.00 89.06 114 TYR A O 1
ATOM 922 N N . LEU A 1 115 ? 4.262 -2.125 2.087 1.00 89.00 115 LEU A N 1
ATOM 923 C CA . LEU A 1 115 ? 4.898 -3.376 1.656 1.00 89.00 115 LEU A CA 1
ATOM 924 C C . LEU A 1 115 ? 4.325 -3.872 0.323 1.00 89.00 115 LEU A C 1
ATOM 926 O O . LEU A 1 115 ? 5.080 -4.196 -0.586 1.00 89.00 115 LEU A O 1
ATOM 930 N N . THR A 1 116 ? 3.002 -3.838 0.167 1.00 87.00 116 THR A N 1
ATOM 931 C CA . THR A 1 116 ? 2.335 -4.249 -1.078 1.00 87.00 116 THR A CA 1
ATOM 932 C C . THR A 1 116 ? 2.737 -3.352 -2.249 1.00 87.00 116 THR A C 1
ATOM 934 O O . THR A 1 116 ? 3.126 -3.839 -3.307 1.00 87.00 116 THR A O 1
ATOM 937 N N . LYS A 1 117 ? 2.720 -2.024 -2.059 1.00 89.31 117 LYS A N 1
ATOM 938 C CA . LYS A 1 117 ? 3.174 -1.071 -3.087 1.00 89.31 117 LYS A CA 1
ATOM 939 C C . LYS A 1 117 ? 4.639 -1.280 -3.457 1.00 89.31 117 LYS A C 1
ATOM 941 O O . LYS A 1 117 ? 4.982 -1.200 -4.630 1.00 89.31 117 LYS A O 1
ATOM 946 N N . GLN A 1 118 ? 5.490 -1.540 -2.468 1.00 90.12 118 GLN A N 1
ATOM 947 C CA . GLN A 1 118 ? 6.901 -1.825 -2.690 1.00 90.12 118 GLN A CA 1
ATOM 948 C C . GLN A 1 118 ? 7.081 -3.076 -3.560 1.00 90.12 118 GLN A C 1
ATOM 950 O O . GLN A 1 118 ? 7.854 -3.024 -4.511 1.00 90.12 118 GLN A O 1
ATOM 955 N N . GLN A 1 119 ? 6.341 -4.152 -3.278 1.00 89.00 119 GLN A N 1
ATOM 956 C CA . GLN A 1 119 ? 6.409 -5.391 -4.052 1.00 89.00 119 GLN A CA 1
ATOM 957 C C . GLN A 1 119 ? 5.958 -5.187 -5.506 1.00 89.00 119 GLN A C 1
ATOM 959 O O . GLN A 1 119 ? 6.662 -5.588 -6.424 1.00 89.00 119 GLN A O 1
ATOM 964 N N . ILE A 1 120 ? 4.855 -4.463 -5.726 1.00 87.94 120 ILE A N 1
ATOM 965 C CA . ILE A 1 120 ? 4.376 -4.121 -7.078 1.00 87.94 120 ILE A CA 1
ATOM 966 C C . ILE A 1 120 ? 5.441 -3.341 -7.866 1.00 87.94 120 ILE A C 1
ATOM 968 O O . ILE A 1 120 ? 5.659 -3.593 -9.050 1.00 87.94 120 ILE A O 1
ATOM 972 N N . LEU A 1 121 ? 6.118 -2.387 -7.218 1.00 92.56 121 LEU A N 1
ATOM 973 C CA . LEU A 1 121 ? 7.188 -1.609 -7.848 1.00 92.56 121 LEU A CA 1
ATOM 974 C C . LEU A 1 121 ? 8.424 -2.457 -8.148 1.00 92.56 121 LEU A C 1
ATOM 976 O O . LEU A 1 121 ? 9.073 -2.240 -9.165 1.00 92.56 121 LEU A O 1
ATOM 980 N N . GLU A 1 122 ? 8.752 -3.408 -7.278 1.00 90.12 122 GLU A N 1
ATOM 981 C CA . GLU A 1 122 ? 9.853 -4.355 -7.456 1.00 90.12 122 GLU A CA 1
ATOM 982 C C . GLU A 1 122 ? 9.603 -5.322 -8.620 1.00 90.12 122 GLU A C 1
ATOM 984 O O . GLU A 1 122 ? 10.478 -5.480 -9.476 1.00 90.12 122 GLU A O 1
ATOM 989 N N . ASP A 1 123 ? 8.395 -5.877 -8.717 1.00 89.19 123 ASP A N 1
ATOM 990 C CA . ASP A 1 123 ? 7.979 -6.725 -9.837 1.00 89.19 123 ASP A CA 1
ATOM 991 C C . ASP A 1 123 ? 7.997 -5.933 -11.151 1.00 89.19 123 ASP A C 1
ATOM 993 O O . ASP A 1 123 ? 8.576 -6.367 -12.151 1.00 89.19 123 ASP A O 1
ATOM 997 N N . ARG A 1 124 ? 7.461 -4.706 -11.139 1.00 93.94 124 ARG A N 1
ATOM 998 C CA . ARG A 1 124 ? 7.495 -3.835 -12.317 1.00 93.94 124 ARG A CA 1
ATOM 999 C C . ARG A 1 124 ? 8.918 -3.452 -12.715 1.00 93.94 124 ARG A C 1
ATOM 1001 O O . ARG A 1 124 ? 9.218 -3.389 -13.906 1.00 93.94 124 ARG A O 1
ATOM 1008 N N . GLN A 1 125 ? 9.801 -3.207 -11.748 1.00 94.25 125 GLN A N 1
ATOM 1009 C CA . GLN A 1 125 ? 11.210 -2.936 -12.021 1.00 94.25 125 GLN A CA 1
ATOM 1010 C C . GLN A 1 125 ? 11.863 -4.127 -12.730 1.00 94.25 125 GLN A C 1
ATOM 1012 O O . GLN A 1 125 ? 12.544 -3.926 -13.734 1.00 94.25 125 GLN A O 1
ATOM 1017 N N . ALA A 1 126 ? 11.619 -5.354 -12.258 1.00 89.62 126 ALA A N 1
ATOM 1018 C CA . ALA A 1 126 ? 12.135 -6.566 -12.889 1.00 89.62 126 ALA A CA 1
ATOM 1019 C C . ALA A 1 126 ? 11.654 -6.712 -14.346 1.00 89.62 126 ALA A C 1
ATOM 1021 O O . ALA A 1 126 ? 12.462 -7.016 -15.228 1.00 89.62 126 ALA A O 1
ATOM 1022 N N . ASP A 1 127 ? 10.377 -6.425 -14.620 1.00 92.00 127 ASP A N 1
ATOM 1023 C CA . ASP A 1 127 ? 9.810 -6.431 -15.976 1.00 92.00 127 ASP A CA 1
ATOM 1024 C C . ASP A 1 127 ? 10.484 -5.403 -16.897 1.00 92.00 127 ASP A C 1
ATOM 1026 O O . ASP A 1 127 ? 10.814 -5.701 -18.050 1.00 92.00 127 ASP A O 1
ATOM 1030 N N . VAL A 1 128 ? 10.679 -4.175 -16.411 1.00 95.19 128 VAL A N 1
ATOM 1031 C CA . VAL A 1 128 ? 11.299 -3.088 -17.184 1.00 95.19 128 VAL A CA 1
ATOM 1032 C C . VAL A 1 128 ? 12.778 -3.386 -17.442 1.00 95.19 128 VAL A C 1
ATOM 1034 O O . VAL A 1 128 ? 13.238 -3.258 -18.577 1.00 95.19 128 VAL A O 1
ATOM 1037 N N . GLU A 1 129 ? 13.514 -3.857 -16.432 1.00 93.44 129 GLU A N 1
ATOM 1038 C CA . GLU A 1 129 ? 14.912 -4.275 -16.575 1.00 93.44 129 GLU A CA 1
ATOM 1039 C C . GLU A 1 129 ? 15.070 -5.446 -17.552 1.00 93.44 129 GLU A C 1
ATOM 1041 O O . GLU A 1 129 ? 16.031 -5.478 -18.324 1.00 93.44 129 GLU A O 1
ATOM 1046 N N . TYR A 1 130 ? 14.139 -6.404 -17.545 1.00 92.12 130 TYR A N 1
ATOM 1047 C CA . TYR A 1 130 ? 14.122 -7.505 -18.506 1.00 92.12 130 TYR A CA 1
ATOM 1048 C C . TYR A 1 130 ? 13.947 -6.989 -19.938 1.00 92.12 130 TYR A C 1
ATOM 1050 O O . TYR A 1 130 ? 14.771 -7.296 -20.800 1.00 92.12 130 TYR A O 1
ATOM 1058 N N . LYS A 1 131 ? 12.938 -6.143 -20.182 1.00 93.12 131 LYS A N 1
ATOM 1059 C CA . LYS A 1 131 ? 12.691 -5.538 -21.503 1.00 93.12 131 LYS A CA 1
ATOM 1060 C C . LYS A 1 131 ? 13.897 -4.750 -21.999 1.00 93.12 131 LYS A C 1
ATOM 1062 O O . LYS A 1 131 ? 14.279 -4.882 -23.160 1.00 93.12 131 LYS A O 1
ATOM 1067 N N . LEU A 1 132 ? 14.520 -3.973 -21.112 1.00 93.94 132 LEU A N 1
ATOM 1068 C CA . LEU A 1 132 ? 15.730 -3.228 -21.432 1.00 93.94 132 LEU A CA 1
ATOM 1069 C C . LEU A 1 132 ? 16.869 -4.184 -21.804 1.00 93.94 132 LEU A C 1
ATOM 1071 O O . LEU A 1 132 ? 17.529 -3.984 -22.816 1.00 93.94 132 LEU A O 1
ATOM 1075 N N . ARG A 1 133 ? 17.068 -5.272 -21.054 1.00 93.12 133 ARG A N 1
ATOM 1076 C CA . ARG A 1 133 ? 18.097 -6.273 -21.369 1.00 93.12 133 ARG A CA 1
ATOM 1077 C C . ARG A 1 133 ? 17.861 -6.950 -22.721 1.00 93.12 133 ARG A C 1
ATOM 1079 O O . ARG A 1 133 ? 18.826 -7.147 -23.454 1.00 93.12 133 ARG A O 1
ATOM 1086 N N . CYS A 1 134 ? 16.614 -7.273 -23.065 1.00 90.62 134 CYS A N 1
ATOM 1087 C CA . CYS A 1 134 ? 16.268 -7.817 -24.381 1.00 90.62 134 CYS A CA 1
ATOM 1088 C C . CYS A 1 134 ? 16.602 -6.828 -25.504 1.00 90.62 134 CYS A C 1
ATOM 1090 O O . CYS A 1 134 ? 17.211 -7.218 -26.498 1.00 90.62 134 CYS A O 1
ATOM 1092 N N . LEU A 1 135 ? 16.269 -5.547 -25.321 1.00 91.31 135 LEU A N 1
ATOM 1093 C CA . LEU A 1 135 ? 16.580 -4.487 -26.281 1.00 91.31 135 LEU A CA 1
ATOM 1094 C C . LEU A 1 135 ? 18.096 -4.308 -26.467 1.00 91.31 135 LEU A C 1
ATOM 1096 O O . LEU A 1 135 ? 18.590 -4.290 -27.592 1.00 91.31 135 LEU A O 1
ATOM 1100 N N . LEU A 1 136 ? 18.844 -4.258 -25.361 1.00 90.75 136 LEU A N 1
ATOM 1101 C CA . LEU A 1 136 ? 20.300 -4.081 -25.351 1.00 90.75 136 LEU A CA 1
ATOM 1102 C C . LEU A 1 136 ? 21.082 -5.293 -25.886 1.00 90.75 136 LEU A C 1
ATOM 1104 O O . LEU A 1 136 ? 22.271 -5.173 -26.170 1.00 90.75 136 LEU A O 1
ATOM 1108 N N . ASN A 1 137 ? 20.444 -6.457 -26.040 1.00 92.50 137 ASN A N 1
ATOM 1109 C CA . ASN A 1 137 ? 21.074 -7.639 -26.634 1.00 92.50 137 ASN A CA 1
ATOM 1110 C C . ASN A 1 137 ? 21.233 -7.515 -28.165 1.00 92.50 137 ASN A C 1
ATOM 1112 O O . ASN A 1 137 ? 22.009 -8.250 -28.777 1.00 92.50 137 ASN A O 1
ATOM 1116 N N . LYS A 1 138 ? 20.517 -6.574 -28.793 1.00 88.81 138 LYS A N 1
ATOM 1117 C CA . LYS A 1 138 ? 20.694 -6.194 -30.197 1.00 88.81 138 LYS A CA 1
ATOM 1118 C C . LYS A 1 138 ? 21.844 -5.182 -30.302 1.00 88.81 138 LYS A C 1
ATOM 1120 O O . LYS A 1 138 ? 21.835 -4.198 -29.562 1.00 88.81 138 LYS A O 1
ATOM 1125 N N . PRO A 1 139 ? 22.821 -5.359 -31.209 1.00 88.44 139 PRO A N 1
ATOM 1126 C CA . PRO A 1 139 ? 23.915 -4.404 -31.344 1.00 88.44 139 PRO A CA 1
ATOM 1127 C C . PRO A 1 139 ? 23.383 -3.034 -31.791 1.00 88.44 139 PRO A C 1
ATOM 1129 O O . PRO A 1 139 ? 22.536 -2.945 -32.676 1.00 88.44 139 PRO A O 1
ATOM 1132 N N . GLU A 1 140 ? 23.918 -1.962 -31.207 1.00 85.50 140 GLU A N 1
ATOM 1133 C CA . GLU A 1 140 ? 23.396 -0.592 -31.355 1.00 85.50 140 GLU A CA 1
ATOM 1134 C C . GLU A 1 140 ? 23.328 -0.103 -32.812 1.00 85.50 140 GLU A C 1
ATOM 1136 O O . GLU A 1 140 ? 22.425 0.635 -33.198 1.00 85.50 140 GLU A O 1
ATOM 1141 N N . LYS A 1 141 ? 24.253 -0.567 -33.658 1.00 89.62 141 LYS A N 1
ATOM 1142 C CA . LYS A 1 141 ? 24.265 -0.282 -35.103 1.00 89.62 141 LYS A CA 1
ATOM 1143 C C . LYS A 1 141 ? 23.003 -0.755 -35.840 1.00 89.62 141 LYS A C 1
ATOM 1145 O O . LYS A 1 141 ? 22.701 -0.218 -36.900 1.00 89.62 141 LYS A O 1
ATOM 1150 N N . ASP A 1 142 ? 22.300 -1.743 -35.290 1.00 91.75 142 ASP A N 1
ATOM 1151 C CA . ASP A 1 142 ? 21.092 -2.316 -35.879 1.00 91.75 142 ASP A CA 1
ATOM 1152 C C . ASP A 1 142 ? 19.822 -1.667 -35.297 1.00 91.75 142 ASP A C 1
ATOM 1154 O O . ASP A 1 142 ? 18.715 -2.023 -35.706 1.00 91.75 142 ASP A O 1
ATOM 1158 N N . TRP A 1 143 ? 19.945 -0.750 -34.328 1.00 95.50 143 TRP A N 1
ATOM 1159 C CA . TRP A 1 143 ? 18.801 -0.081 -33.706 1.00 95.50 143 TRP A CA 1
ATOM 1160 C C . TRP A 1 143 ? 18.137 0.899 -34.664 1.00 95.50 143 TRP A C 1
ATOM 1162 O O . TRP A 1 143 ? 18.798 1.735 -35.287 1.00 95.50 143 TRP A O 1
ATOM 1172 N N . ASP A 1 144 ? 16.812 0.839 -34.718 1.00 94.50 144 ASP A N 1
ATOM 1173 C CA . ASP A 1 144 ? 16.009 1.849 -35.391 1.00 94.50 144 ASP A CA 1
ATOM 1174 C C . ASP A 1 144 ? 15.591 2.974 -34.423 1.00 94.50 144 ASP A C 1
ATOM 1176 O O . ASP A 1 144 ? 15.960 3.020 -33.244 1.00 94.50 144 ASP A O 1
ATOM 1180 N N . GLN A 1 145 ? 14.849 3.949 -34.946 1.00 95.25 145 GLN A N 1
ATOM 1181 C CA . GLN A 1 145 ? 14.352 5.062 -34.139 1.00 95.25 145 GLN A CA 1
ATOM 1182 C C . GLN A 1 145 ? 13.346 4.601 -33.072 1.00 95.25 145 GLN A C 1
ATOM 1184 O O . GLN A 1 145 ? 13.212 5.256 -32.038 1.00 95.25 145 GLN A O 1
ATOM 1189 N N . GLU A 1 146 ? 12.650 3.489 -33.310 1.00 95.00 146 GLU A N 1
ATOM 1190 C CA . GLU A 1 146 ? 11.692 2.929 -32.367 1.00 95.00 146 GLU A CA 1
ATOM 1191 C C . GLU A 1 146 ? 12.421 2.286 -31.186 1.00 95.00 146 GLU A C 1
ATOM 1193 O O . GLU A 1 146 ? 12.087 2.580 -30.045 1.00 95.00 146 GLU A O 1
ATOM 1198 N N . ASP A 1 147 ? 13.471 1.505 -31.441 1.00 95.06 147 ASP A N 1
ATOM 1199 C CA . ASP A 1 147 ? 14.347 0.920 -30.425 1.00 95.06 147 ASP A CA 1
ATOM 1200 C C . ASP A 1 147 ? 14.918 2.007 -29.503 1.00 95.06 147 ASP A C 1
ATOM 1202 O O . ASP A 1 147 ? 14.829 1.894 -28.281 1.00 95.06 147 ASP A O 1
ATOM 1206 N N . ARG A 1 148 ? 15.409 3.118 -30.069 1.00 95.38 148 ARG A N 1
ATOM 1207 C CA . ARG A 1 148 ? 15.884 4.276 -29.286 1.00 95.38 148 ARG A CA 1
ATOM 1208 C C . ARG A 1 148 ? 14.776 4.917 -28.452 1.00 95.38 148 ARG A C 1
ATOM 1210 O O . ARG A 1 148 ? 15.009 5.293 -27.308 1.00 95.38 148 ARG A O 1
ATOM 1217 N N . GLY A 1 149 ? 13.574 5.047 -29.012 1.00 97.00 149 GLY A N 1
ATOM 1218 C CA . GLY A 1 149 ? 12.416 5.561 -28.280 1.00 97.00 149 GLY A CA 1
ATOM 1219 C C . GLY A 1 149 ? 11.997 4.641 -27.130 1.00 97.00 149 GLY A C 1
ATOM 1220 O O . GLY A 1 149 ? 11.722 5.117 -26.028 1.00 97.00 149 GLY A O 1
ATOM 1221 N N . ARG A 1 150 ? 12.001 3.321 -27.359 1.00 96.38 150 ARG A N 1
ATOM 1222 C CA . ARG A 1 150 ? 11.690 2.308 -26.342 1.00 96.38 150 ARG A CA 1
ATOM 1223 C C . ARG A 1 150 ? 12.726 2.310 -25.218 1.00 96.38 150 ARG A C 1
ATOM 1225 O O . ARG A 1 150 ? 12.333 2.235 -24.058 1.00 96.38 150 ARG A O 1
ATOM 1232 N N . GLU A 1 151 ? 14.016 2.441 -25.529 1.00 96.38 151 GLU A N 1
ATOM 1233 C CA . GLU A 1 151 ? 15.083 2.567 -24.524 1.00 96.38 151 GLU A CA 1
ATOM 1234 C C . GLU A 1 151 ? 14.846 3.774 -23.610 1.00 96.38 151 GLU A C 1
ATOM 1236 O O . GLU A 1 151 ? 14.755 3.610 -22.393 1.00 96.38 151 GLU A O 1
ATOM 1241 N N . GLN A 1 152 ? 14.617 4.955 -24.189 1.00 97.50 152 GLN A N 1
ATOM 1242 C CA . GLN A 1 152 ? 14.356 6.177 -23.425 1.00 97.50 152 GLN A CA 1
ATOM 1243 C C . GLN A 1 152 ? 13.117 6.048 -22.536 1.00 97.50 152 GLN A C 1
ATOM 1245 O O . GLN A 1 152 ? 13.130 6.487 -21.384 1.00 97.50 152 GLN A O 1
ATOM 1250 N N . GLN A 1 153 ? 12.054 5.422 -23.047 1.00 98.06 153 GLN A N 1
ATOM 1251 C CA . GLN A 1 153 ? 10.834 5.180 -22.284 1.00 98.06 153 GLN A CA 1
ATOM 1252 C C . GLN A 1 153 ? 11.081 4.244 -21.095 1.00 98.06 153 GLN A C 1
ATOM 1254 O O . GLN A 1 153 ? 10.672 4.562 -19.980 1.00 98.06 153 GLN A O 1
ATOM 1259 N N . LEU A 1 154 ? 11.761 3.114 -21.313 1.00 97.38 154 LEU A N 1
ATOM 1260 C CA . LEU A 1 154 ? 12.079 2.150 -20.254 1.00 97.38 154 LEU A CA 1
ATOM 1261 C C . LEU A 1 154 ? 12.992 2.779 -19.191 1.00 97.38 154 LEU A C 1
ATOM 1263 O O . LEU A 1 154 ? 12.772 2.587 -17.997 1.00 97.38 154 LEU A O 1
ATOM 1267 N N . MET A 1 155 ? 13.973 3.585 -19.604 1.00 97.75 155 MET A N 1
ATOM 1268 C CA . MET A 1 155 ? 14.859 4.307 -18.687 1.00 97.75 155 MET A CA 1
ATOM 1269 C C . MET A 1 155 ? 14.104 5.347 -17.851 1.00 97.75 155 MET A C 1
ATOM 1271 O O . MET A 1 155 ? 14.288 5.412 -16.635 1.00 97.75 155 MET A O 1
ATOM 1275 N N . ALA A 1 156 ? 13.217 6.130 -18.470 1.00 98.00 156 ALA A N 1
ATOM 1276 C CA . ALA A 1 156 ? 12.368 7.083 -17.755 1.00 98.00 156 ALA A CA 1
ATOM 1277 C C . ALA A 1 156 ? 11.419 6.381 -16.766 1.00 98.00 156 ALA A C 1
ATOM 1279 O O . ALA A 1 156 ? 11.177 6.874 -15.659 1.00 98.00 156 ALA A O 1
ATOM 1280 N N . GLU A 1 157 ? 10.912 5.205 -17.134 1.00 97.50 157 GLU A N 1
ATOM 1281 C CA . GLU A 1 157 ? 10.076 4.387 -16.262 1.00 97.50 157 GLU A CA 1
ATOM 1282 C C . GLU A 1 157 ? 10.860 3.859 -15.049 1.00 97.50 157 GLU A C 1
ATOM 1284 O O . GLU A 1 157 ? 10.372 3.979 -13.926 1.00 97.50 157 GLU A O 1
ATOM 1289 N N . LEU A 1 158 ? 12.096 3.371 -15.227 1.00 97.12 158 LEU A N 1
ATOM 1290 C CA . LEU A 1 158 ? 12.955 2.965 -14.103 1.00 97.12 158 LEU A CA 1
ATOM 1291 C C . LEU A 1 158 ? 13.191 4.109 -13.115 1.00 97.12 158 LEU A C 1
ATOM 1293 O O . LEU A 1 158 ? 13.082 3.904 -11.905 1.00 97.12 158 LEU A O 1
ATOM 1297 N N . VAL A 1 159 ? 13.476 5.318 -13.609 1.00 97.88 159 VAL A N 1
ATOM 1298 C CA . VAL A 1 159 ? 13.639 6.505 -12.750 1.00 97.88 159 VAL A CA 1
ATOM 1299 C C . VAL A 1 159 ? 12.358 6.774 -11.961 1.00 97.88 159 VAL A C 1
ATOM 1301 O O . VAL A 1 159 ? 12.413 6.943 -10.743 1.00 97.88 159 VAL A O 1
ATOM 1304 N N . THR A 1 160 ? 11.203 6.720 -12.625 1.00 97.69 160 THR A N 1
ATOM 1305 C CA . THR A 1 160 ? 9.895 6.901 -11.979 1.00 97.69 160 THR A CA 1
ATOM 1306 C C . THR A 1 160 ? 9.654 5.861 -10.879 1.00 97.69 160 THR A C 1
ATOM 1308 O O . THR A 1 160 ? 9.217 6.207 -9.781 1.00 97.69 160 THR A O 1
ATOM 1311 N N . ILE A 1 161 ? 9.975 4.590 -11.134 1.00 94.62 161 ILE A N 1
ATOM 1312 C CA . ILE A 1 161 ? 9.845 3.507 -10.148 1.00 94.62 161 ILE A CA 1
ATOM 1313 C C . ILE A 1 161 ? 10.746 3.771 -8.935 1.00 94.62 161 ILE A C 1
ATOM 1315 O O . ILE A 1 161 ? 10.295 3.659 -7.792 1.00 94.62 161 ILE A O 1
ATOM 1319 N N . ILE A 1 162 ? 12.002 4.167 -9.156 1.00 94.19 162 ILE A N 1
ATOM 1320 C CA . ILE A 1 162 ? 12.949 4.497 -8.080 1.00 94.19 162 ILE A CA 1
ATOM 1321 C C . ILE A 1 162 ? 12.428 5.671 -7.241 1.00 94.19 162 ILE A C 1
ATOM 1323 O O . ILE A 1 162 ? 12.456 5.619 -6.010 1.00 94.19 162 ILE A O 1
ATOM 1327 N N . GLU A 1 163 ? 11.909 6.717 -7.881 1.00 95.56 163 GLU A N 1
ATOM 1328 C CA . GLU A 1 163 ? 11.300 7.854 -7.191 1.00 95.56 163 GLU A CA 1
ATOM 1329 C C . GLU A 1 163 ? 10.094 7.432 -6.346 1.00 95.56 163 GLU A C 1
ATOM 1331 O O . GLU A 1 163 ? 9.981 7.844 -5.189 1.00 95.56 163 GLU A O 1
ATOM 1336 N N . GLN A 1 164 ? 9.224 6.565 -6.867 1.00 95.00 164 GLN A N 1
ATOM 1337 C CA . GLN A 1 164 ? 8.076 6.035 -6.128 1.00 95.00 164 GLN A CA 1
ATOM 1338 C C . GLN A 1 164 ? 8.507 5.179 -4.924 1.00 95.00 164 GLN A C 1
ATOM 1340 O O 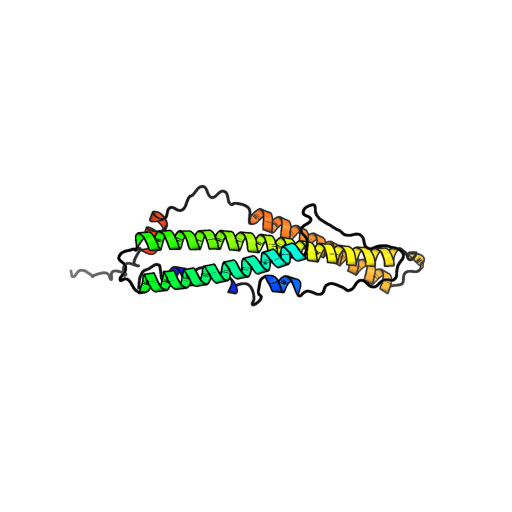. GLN A 1 164 ? 7.975 5.362 -3.826 1.00 95.00 164 GLN A O 1
ATOM 1345 N N . ARG A 1 165 ? 9.527 4.320 -5.064 1.00 92.75 165 ARG A N 1
ATOM 1346 C CA . ARG A 1 165 ? 10.104 3.558 -3.935 1.00 92.75 165 ARG A CA 1
ATOM 1347 C C . ARG A 1 165 ? 10.706 4.496 -2.879 1.00 92.75 165 ARG A C 1
ATOM 1349 O O . ARG A 1 165 ? 10.476 4.322 -1.681 1.00 92.75 165 ARG A O 1
ATOM 1356 N N . ASN A 1 166 ? 11.384 5.565 -3.300 1.00 91.19 166 ASN A N 1
ATOM 1357 C CA . ASN A 1 166 ? 11.908 6.592 -2.391 1.00 91.19 166 ASN A CA 1
ATOM 1358 C C . ASN A 1 166 ? 10.798 7.345 -1.638 1.00 91.19 166 ASN A C 1
ATOM 1360 O O . ASN A 1 166 ? 10.960 7.683 -0.458 1.00 91.19 166 ASN A O 1
ATOM 1364 N N . GLN A 1 167 ? 9.654 7.588 -2.282 1.00 93.12 167 GLN A N 1
ATOM 1365 C CA . GLN A 1 167 ? 8.484 8.175 -1.625 1.00 93.12 167 GLN A CA 1
ATOM 1366 C C . GLN A 1 167 ? 7.916 7.248 -0.544 1.00 93.12 167 GLN A C 1
ATOM 1368 O O . GLN A 1 167 ? 7.557 7.736 0.531 1.00 93.12 167 GLN A O 1
ATOM 1373 N N . ILE A 1 168 ? 7.881 5.930 -0.775 1.00 89.19 168 ILE A N 1
ATOM 1374 C CA . ILE A 1 168 ? 7.462 4.943 0.234 1.00 89.19 168 ILE A CA 1
ATOM 1375 C C . ILE A 1 168 ? 8.375 5.018 1.463 1.00 89.19 168 ILE A C 1
ATOM 1377 O O . ILE A 1 168 ? 7.882 5.203 2.577 1.00 89.19 168 ILE A O 1
ATOM 1381 N N . ILE A 1 169 ? 9.697 4.977 1.269 1.00 86.56 169 ILE A N 1
ATOM 1382 C CA . ILE A 1 169 ? 10.685 5.066 2.361 1.00 86.56 169 ILE A CA 1
ATOM 1383 C C . ILE A 1 169 ? 10.511 6.371 3.148 1.00 86.56 169 ILE A C 1
ATOM 1385 O O . ILE A 1 169 ? 10.439 6.369 4.379 1.00 86.56 169 ILE A O 1
ATOM 1389 N N . SER A 1 170 ? 10.387 7.493 2.437 1.00 86.50 170 SER A N 1
ATOM 1390 C CA . SER A 1 170 ? 10.208 8.815 3.046 1.00 86.50 170 SER A CA 1
ATOM 1391 C C . SER A 1 170 ? 8.917 8.909 3.863 1.00 86.50 170 SER A C 1
ATOM 1393 O O . SER A 1 170 ? 8.883 9.552 4.913 1.00 86.50 170 SER A O 1
ATOM 1395 N N . SER A 1 171 ? 7.843 8.280 3.387 1.00 84.62 171 SER A N 1
ATOM 1396 C CA . SER A 1 171 ? 6.541 8.278 4.060 1.00 84.62 171 SER A CA 1
ATOM 1397 C C . SER A 1 171 ? 6.567 7.388 5.301 1.00 84.62 171 SER A C 1
ATOM 1399 O O . SER A 1 171 ? 6.140 7.816 6.372 1.00 84.62 171 SER A O 1
ATOM 1401 N N . PHE A 1 172 ? 7.192 6.214 5.206 1.00 80.44 172 PHE A N 1
ATOM 1402 C CA . PHE A 1 172 ? 7.393 5.309 6.336 1.00 80.44 172 PHE A CA 1
ATOM 1403 C C . PHE A 1 172 ? 8.207 5.958 7.469 1.00 80.44 172 PHE A C 1
ATOM 1405 O O . PHE A 1 172 ? 7.848 5.852 8.641 1.00 80.44 172 PHE A O 1
ATOM 1412 N N . GLN A 1 173 ? 9.264 6.707 7.138 1.00 76.56 173 GLN A N 1
ATOM 1413 C CA . GLN A 1 173 ? 10.064 7.438 8.129 1.00 76.56 173 GLN A CA 1
ATOM 1414 C C . GLN A 1 173 ? 9.264 8.539 8.846 1.00 76.56 173 GLN A C 1
ATOM 1416 O O . GLN A 1 173 ? 9.429 8.735 10.052 1.00 76.56 173 GLN A O 1
ATOM 1421 N N . LYS A 1 174 ? 8.373 9.242 8.132 1.00 74.81 174 LYS A N 1
ATOM 1422 C CA . LYS A 1 174 ? 7.480 10.263 8.714 1.00 74.81 174 LYS A CA 1
ATOM 1423 C C . LYS A 1 174 ? 6.402 9.657 9.618 1.00 74.81 174 LYS A C 1
ATOM 1425 O O . LYS A 1 174 ? 6.001 10.298 10.593 1.00 74.81 174 LYS A O 1
ATOM 1430 N N . ASP A 1 175 ? 5.953 8.446 9.296 1.00 69.50 175 ASP A N 1
ATOM 1431 C CA . ASP A 1 175 ? 4.962 7.677 10.056 1.00 69.50 175 ASP A CA 1
ATOM 1432 C C . ASP A 1 175 ? 5.571 6.910 11.252 1.00 69.50 175 ASP A C 1
ATOM 1434 O O . ASP A 1 175 ? 4.836 6.354 12.076 1.00 69.50 175 ASP A O 1
ATOM 1438 N N . GLY A 1 176 ? 6.902 6.927 11.400 1.00 65.69 176 GLY A N 1
ATOM 1439 C CA . GLY A 1 176 ? 7.607 6.419 12.577 1.00 65.69 176 GLY A CA 1
ATOM 1440 C C . GLY A 1 176 ? 7.122 7.073 13.881 1.00 65.69 176 GLY A C 1
ATOM 1441 O O . GLY A 1 176 ? 6.474 8.125 13.858 1.00 65.69 176 GLY A O 1
ATOM 1442 N N . PRO A 1 177 ? 7.404 6.477 15.059 1.00 55.94 177 PRO A N 1
ATOM 1443 C CA . PRO A 1 177 ? 6.900 6.984 16.328 1.00 55.94 177 PRO A CA 1
ATOM 1444 C C . PRO A 1 177 ? 7.337 8.438 16.523 1.00 55.94 177 PRO A C 1
ATOM 1446 O O . PRO A 1 177 ? 8.482 8.721 16.885 1.00 55.94 177 PRO A O 1
ATOM 1449 N N . LYS A 1 178 ? 6.404 9.378 16.321 1.00 57.75 178 LYS A N 1
ATOM 1450 C CA . LYS A 1 178 ? 6.584 10.760 16.755 1.00 57.75 178 LYS A CA 1
ATOM 1451 C C . LYS A 1 178 ? 6.903 10.672 18.239 1.00 57.75 178 LYS A C 1
ATOM 1453 O O . LYS A 1 178 ? 6.101 10.145 19.009 1.00 57.75 178 LYS A O 1
ATOM 1458 N N . LYS A 1 179 ? 8.081 11.149 18.653 1.00 43.19 179 LYS A N 1
ATOM 1459 C CA . LYS A 1 179 ? 8.452 11.283 20.068 1.00 43.19 179 LYS A CA 1
ATOM 1460 C C . LYS A 1 179 ? 7.575 12.361 20.716 1.00 43.19 179 LYS A C 1
ATOM 1462 O O . LYS A 1 179 ? 8.063 13.392 21.163 1.00 43.19 179 LYS A O 1
ATOM 1467 N N . THR A 1 180 ? 6.261 12.165 20.759 1.00 42.50 180 THR A N 1
ATOM 1468 C CA . THR A 1 180 ? 5.357 12.990 21.543 1.00 42.50 180 THR A CA 1
ATOM 1469 C C . THR A 1 180 ? 5.585 12.611 22.995 1.00 42.50 180 THR A C 1
ATOM 1471 O O . THR A 1 180 ? 5.016 11.649 23.514 1.00 42.50 180 THR A O 1
ATOM 1474 N N . LYS A 1 181 ? 6.464 13.364 23.661 1.00 41.03 181 LYS A N 1
ATOM 1475 C CA . LYS A 1 181 ? 6.528 13.425 25.121 1.00 41.03 181 LYS A CA 1
ATOM 1476 C C . LYS A 1 181 ? 5.192 13.973 25.630 1.00 41.03 181 LYS A C 1
ATOM 1478 O O . LYS A 1 181 ? 5.042 15.166 25.853 1.00 41.03 181 LYS A O 1
ATOM 1483 N N . GLY A 1 182 ? 4.194 13.109 25.754 1.00 47.34 182 GLY A N 1
ATOM 1484 C CA . GLY A 1 182 ? 2.862 13.514 26.174 1.00 47.34 182 GLY A CA 1
ATOM 1485 C C . GLY A 1 182 ? 1.896 12.349 26.126 1.00 47.34 182 GLY A C 1
ATOM 1486 O O . GLY A 1 182 ? 1.144 12.208 25.171 1.00 47.34 182 GLY A O 1
ATOM 1487 N N . LYS A 1 183 ? 1.898 11.517 27.173 1.00 50.34 183 LYS A N 1
ATOM 1488 C CA . LYS A 1 183 ? 0.771 10.619 27.446 1.00 50.34 183 LYS A CA 1
ATOM 1489 C C . LYS A 1 183 ? -0.473 11.503 27.606 1.00 50.34 183 LYS A C 1
ATOM 1491 O O . LYS A 1 183 ? -0.607 12.182 28.626 1.00 50.34 183 LYS A O 1
ATOM 1496 N N . LEU A 1 184 ? -1.346 11.547 26.601 1.00 49.84 184 LEU A N 1
ATOM 1497 C CA . LEU A 1 184 ? -2.681 12.126 26.740 1.00 49.84 184 LEU A CA 1
ATOM 1498 C C . LEU A 1 184 ? -3.426 11.273 27.767 1.00 49.84 184 LEU A C 1
ATOM 1500 O O . LEU A 1 184 ? -3.809 10.141 27.496 1.00 49.84 184 LEU A O 1
ATOM 1504 N N . LYS A 1 185 ? -3.540 11.787 28.993 1.00 53.78 185 LYS A N 1
ATOM 1505 C CA . LYS A 1 185 ? -4.270 11.111 30.065 1.00 53.78 185 LYS A CA 1
ATOM 1506 C C . LYS A 1 185 ? -5.770 11.313 29.844 1.00 53.78 185 LYS A C 1
ATOM 1508 O O . LYS A 1 185 ? -6.189 12.443 29.582 1.00 53.78 185 LYS A O 1
ATOM 1513 N N . ALA A 1 186 ? -6.559 10.258 30.043 1.00 50.56 186 ALA A N 1
ATOM 1514 C CA . ALA A 1 186 ? -8.022 10.261 29.963 1.00 50.56 186 ALA A CA 1
ATOM 1515 C C . ALA A 1 186 ? -8.722 11.483 30.614 1.00 50.56 186 ALA A C 1
ATOM 1517 O O . ALA A 1 186 ? -9.605 12.070 29.988 1.00 50.56 186 ALA A O 1
ATOM 1518 N N . PRO A 1 187 ? -8.278 11.995 31.783 1.00 53.34 187 PRO A N 1
ATOM 1519 C CA . PRO A 1 187 ? -8.890 13.180 32.390 1.00 53.34 187 PRO A CA 1
ATOM 1520 C C . PRO A 1 187 ? -8.731 14.468 31.565 1.00 53.34 187 PRO A C 1
ATOM 1522 O O . PRO A 1 187 ? -9.532 15.393 31.692 1.00 53.34 187 PRO A O 1
ATOM 1525 N N . LYS A 1 188 ? -7.684 14.574 30.733 1.00 50.94 188 LYS A N 1
ATOM 1526 C CA . LYS A 1 188 ? -7.398 15.781 29.945 1.00 50.94 188 LYS A CA 1
ATOM 1527 C C . LYS A 1 188 ? -8.292 15.873 28.709 1.00 50.94 188 LYS A C 1
ATOM 1529 O O . LYS A 1 188 ? -8.779 16.957 28.411 1.00 50.94 188 LYS A O 1
ATOM 1534 N N . VAL A 1 189 ? -8.569 14.748 28.053 1.00 57.97 189 VAL A N 1
ATOM 1535 C CA . VAL A 1 189 ? -9.531 14.701 26.940 1.00 57.97 189 VAL A CA 1
ATOM 1536 C C . VAL A 1 189 ? -10.975 14.851 27.427 1.00 57.97 189 VAL A C 1
ATOM 1538 O O . VAL A 1 189 ? -11.745 15.561 26.792 1.00 57.97 189 VAL A O 1
ATOM 1541 N N . PHE A 1 190 ? -11.317 14.320 28.608 1.00 50.62 190 PHE A N 1
ATOM 1542 C CA . PHE A 1 190 ? -12.630 14.519 29.236 1.00 50.62 190 PHE A CA 1
ATOM 1543 C C . PHE A 1 190 ? -12.920 16.004 29.505 1.00 50.62 190 PHE A C 1
ATOM 1545 O O . PHE A 1 190 ? -13.997 16.504 29.189 1.00 50.62 190 PHE A O 1
ATOM 1552 N N . LYS A 1 191 ? -11.927 16.751 30.012 1.00 51.34 191 LYS A N 1
ATOM 1553 C CA . LYS A 1 191 ? -12.043 18.208 30.180 1.00 51.34 191 LYS A CA 1
ATOM 1554 C C . LYS A 1 191 ? -12.262 18.917 28.847 1.00 51.34 191 LYS A C 1
ATOM 1556 O O . LYS A 1 191 ? -13.095 19.808 28.791 1.00 51.34 191 LYS A O 1
ATOM 1561 N N . MET A 1 192 ? -11.564 18.528 27.783 1.00 51.91 192 MET A N 1
ATOM 1562 C CA . MET A 1 192 ? -11.724 19.161 26.466 1.00 51.91 192 MET A CA 1
ATOM 1563 C C . MET A 1 192 ? -13.095 18.887 25.830 1.00 51.91 192 MET A C 1
ATOM 1565 O O . MET A 1 192 ? -13.620 19.759 25.149 1.00 51.91 192 MET A O 1
ATOM 1569 N N . LEU A 1 193 ? -13.693 17.720 26.087 1.00 51.91 193 LEU A N 1
ATOM 1570 C CA . LEU A 1 193 ? -15.008 17.337 25.558 1.00 51.91 193 LEU A CA 1
ATOM 1571 C C . LEU A 1 193 ? -16.190 17.926 26.355 1.00 51.91 193 LEU A C 1
ATOM 1573 O O . LEU A 1 193 ? -17.285 18.038 25.813 1.00 51.91 193 LEU A O 1
ATOM 1577 N N . ASN A 1 194 ? -15.976 18.334 27.613 1.00 48.88 194 ASN A N 1
ATOM 1578 C CA . ASN A 1 194 ? -17.024 18.874 28.493 1.00 48.88 194 ASN A CA 1
ATOM 1579 C C . ASN A 1 194 ? -17.131 20.411 28.519 1.00 48.88 194 ASN A C 1
ATOM 1581 O O . ASN A 1 194 ? -17.972 20.938 29.251 1.00 48.88 194 ASN A O 1
ATOM 1585 N N . HIS A 1 195 ? -16.328 21.156 27.749 1.00 47.25 195 HIS A N 1
ATOM 1586 C CA . HIS A 1 195 ? -16.534 22.605 27.637 1.00 47.25 195 HIS A CA 1
ATOM 1587 C C . HIS A 1 195 ? -17.763 22.879 26.764 1.00 47.25 195 HIS A C 1
ATOM 1589 O O . HIS A 1 195 ? -17.705 22.870 25.536 1.00 47.25 195 HIS A O 1
ATOM 1595 N N . LYS A 1 196 ? -18.894 23.122 27.429 1.00 35.56 196 LYS A N 1
ATOM 1596 C CA . LYS A 1 196 ? -20.072 23.778 26.855 1.00 35.56 196 LYS A CA 1
ATOM 1597 C C . LYS A 1 196 ? -19.601 25.105 26.228 1.00 35.56 196 LYS A C 1
ATOM 1599 O O . LYS A 1 196 ? -18.873 25.826 26.914 1.00 35.56 196 LYS A O 1
ATOM 1604 N N . PRO A 1 197 ? -19.966 25.463 24.982 1.00 42.12 197 PRO A N 1
ATOM 1605 C CA . PRO A 1 197 ? -19.778 26.834 24.528 1.00 42.12 197 PRO A CA 1
ATOM 1606 C C . PRO A 1 197 ? -20.691 27.702 25.398 1.00 42.12 197 PRO A C 1
ATOM 1608 O O . PRO A 1 197 ? -21.911 27.683 25.231 1.00 42.12 197 PRO A O 1
ATOM 1611 N N . GLU A 1 198 ? -20.138 28.372 26.412 1.00 31.30 198 GLU A N 1
ATOM 1612 C CA . GLU A 1 198 ? -20.905 29.368 27.150 1.00 31.30 198 GLU A CA 1
ATOM 1613 C C . GLU A 1 198 ? -21.277 30.486 26.179 1.00 31.30 198 GLU A C 1
ATOM 1615 O O . GLU A 1 198 ? -20.427 31.197 25.648 1.00 31.30 198 GLU A O 1
ATOM 1620 N N . SER A 1 199 ? -22.585 30.550 25.937 1.00 34.22 199 SER A N 1
ATOM 1621 C CA . SER A 1 199 ? -23.361 31.672 25.435 1.00 34.22 199 SER A CA 1
ATOM 1622 C C . SER A 1 199 ? -22.659 33.014 25.606 1.00 34.22 199 SER A C 1
ATOM 1624 O O . SER A 1 199 ? -22.399 33.464 26.724 1.00 34.22 199 SER A O 1
ATOM 1626 N N . SER A 1 200 ? -22.462 33.685 24.477 1.00 37.81 200 SER A N 1
ATOM 1627 C CA . SER A 1 200 ? -22.333 35.131 24.356 1.00 37.81 200 SER A CA 1
ATOM 1628 C C . SER A 1 200 ? -23.272 35.816 25.357 1.00 37.81 200 SER A C 1
ATOM 1630 O O . SER A 1 200 ? -24.484 35.601 25.313 1.00 37.81 200 SER A O 1
ATOM 1632 N N . LYS A 1 201 ? -22.727 36.601 26.291 1.00 37.66 201 LYS A N 1
ATOM 1633 C CA . LYS A 1 201 ? -23.523 37.534 27.095 1.00 37.66 201 LYS A CA 1
ATOM 1634 C C . LYS A 1 201 ? -23.672 38.821 26.290 1.00 37.66 201 LYS A C 1
ATOM 1636 O O . LYS A 1 201 ? -22.669 39.464 25.987 1.00 37.66 201 LYS A O 1
ATOM 1641 N N . GLU A 1 202 ? -24.908 39.164 25.936 1.00 38.28 202 GLU A N 1
ATOM 1642 C CA . GLU A 1 202 ? -25.273 40.500 25.456 1.00 38.28 202 GLU A CA 1
ATOM 1643 C C . GLU A 1 202 ? -24.905 41.565 26.508 1.00 38.28 202 GLU A C 1
ATOM 1645 O O . GLU A 1 202 ? -25.013 41.300 27.714 1.00 38.28 202 GLU A O 1
ATOM 1650 N N . PRO A 1 203 ? -24.463 42.769 26.099 1.00 44.34 203 PRO A N 1
ATOM 1651 C CA . PRO A 1 203 ? -24.134 43.831 27.033 1.00 44.34 203 PRO A CA 1
ATOM 1652 C C . PRO A 1 203 ? -25.411 44.555 27.478 1.00 44.34 203 PRO A C 1
ATOM 1654 O O . PRO A 1 203 ? -26.121 45.154 26.677 1.00 44.34 203 PRO A O 1
ATOM 1657 N N . VAL A 1 204 ? -25.685 44.529 28.783 1.00 44.06 204 VAL A N 1
ATOM 1658 C CA . VAL A 1 204 ? -26.674 45.412 29.416 1.00 44.06 204 VAL A CA 1
ATOM 1659 C C . VAL A 1 204 ? -26.092 46.827 29.453 1.00 44.06 204 VAL A C 1
ATOM 1661 O O . VAL A 1 204 ? -25.190 47.109 30.246 1.00 44.06 204 VAL A O 1
ATOM 1664 N N . GLU A 1 205 ? -26.603 47.719 28.604 1.00 52.47 205 GLU A N 1
ATOM 1665 C CA . GLU A 1 205 ? -26.359 49.156 28.727 1.00 52.47 205 GLU A CA 1
ATOM 1666 C C . GLU A 1 205 ? -27.025 49.695 29.999 1.00 52.47 205 GLU A C 1
ATOM 1668 O O . GLU A 1 205 ? -28.211 49.491 30.270 1.00 52.47 205 GLU A O 1
ATOM 1673 N N . LYS A 1 206 ? -26.217 50.376 30.813 1.00 48.97 206 LYS A N 1
ATOM 1674 C CA . LYS A 1 206 ? -26.653 51.074 32.018 1.00 48.97 206 LYS A CA 1
ATOM 1675 C C . LYS A 1 206 ? -27.299 52.399 31.630 1.00 48.97 206 LYS A C 1
ATOM 1677 O O . LYS A 1 206 ? -26.698 53.211 30.937 1.00 48.97 206 LYS A O 1
ATOM 1682 N N . LYS A 1 207 ? -28.497 52.617 32.163 1.00 43.78 207 LYS A N 1
ATOM 1683 C CA . LYS A 1 207 ? -29.191 53.903 32.206 1.00 43.78 207 LYS A CA 1
ATOM 1684 C C . LYS A 1 207 ? -28.379 54.904 33.042 1.00 43.78 207 LYS A C 1
ATOM 1686 O O . LYS A 1 207 ? -28.055 54.595 34.191 1.00 43.78 207 LYS A O 1
ATOM 1691 N N . SER A 1 208 ? -28.093 56.069 32.465 1.00 52.94 208 SER A N 1
ATOM 1692 C CA . SER A 1 208 ? -27.716 57.307 33.160 1.00 52.94 208 SER A CA 1
ATOM 1693 C C . SER A 1 208 ? -28.804 58.344 32.936 1.00 52.94 208 SER A C 1
ATOM 1695 O O . SER A 1 208 ? -29.389 58.334 31.830 1.00 52.94 208 SER A O 1
#

Nearest PDB structures (foldseek):
  5szk-assembly1_A  TM=9.160E-01  e=1.710E-04  Homo sapiens
  5szi-assembly1_B  TM=9.589E-01  e=5.973E-04  Homo sapiens
  5szg-assembly1_A  TM=9.457E-01  e=1.693E-03  Homo sapiens
  6zsj-assembly1_C  TM=7.608E-01  e=3.334E-03  Homo sapiens
  6zsi-assembly1_C  TM=7.755E-01  e=4.326E-03  Homo sapiens

Foldseek 3Di:
DPLCLCVVVVPDDPPPPDDDQLLCLVVPDDPPDDPDDPDDQDQDDDPDDDDPVNLSVVSVVLSVLSVVLVVLVVVLSVVVVVVPPVCVVVSLVVVVVSVVSVVVSVLVSLVSSLVSLLNVLRSVLSVLVVVLVVLVVDPPVPDDPVSVVSNVVSVVVNVVSVVVNVVSVVVVVVSPDDPPPDDPDSVNVVVVSPDDPPDDDDDDDDDD

Solvent-accessible surface area (backbone atoms only — not comparable to full-atom values): 12905 Å² total; per-residue (Å²): 130,61,73,62,63,62,46,67,80,69,47,87,58,87,69,82,68,67,96,61,61,78,62,54,74,69,72,64,80,79,78,78,85,79,88,84,68,96,69,76,76,60,84,57,77,68,101,74,87,69,55,70,68,58,52,53,51,52,36,50,50,47,54,51,53,51,53,55,49,49,53,52,50,54,52,50,39,50,57,58,70,65,64,80,74,89,48,65,71,59,54,49,52,50,49,53,47,51,55,52,49,49,55,50,52,54,51,52,49,53,52,53,53,49,53,51,54,48,48,56,47,26,55,51,46,26,54,44,54,41,53,50,50,61,59,67,71,49,63,73,92,76,56,51,75,62,55,54,50,50,50,54,50,48,53,53,48,52,53,50,46,52,53,52,52,50,49,49,55,55,49,54,63,71,70,42,86,73,86,68,91,62,84,84,50,71,72,58,56,52,54,66,60,64,65,70,84,76,72,85,77,80,83,83,82,79,88,130

pLDDT: mean 72.56, std 21.3, range [31.3, 98.06]

Secondary structure (DSSP, 8-state):
--TTTTTGGGSPPGGGS-S--GGGGG-S---------SSPPPP---S----HHHHHHHHHHHHHHHHHHHHHHHHHHHHHHH--S--HHHHHHHHHHHHHHHHHHHHHHHHHHHHHHHHHHHHHHHHHHHHHHHHHTS-GGG--HHHHHHHHHHHHHHHHHHHHHHHHHHHHHHHS---------HHHHHHHHS------PPP-PPP-

Mean predicted aligned error: 13.86 Å